Protein AF-A0A6G6K0P8-F1 (afdb_monomer_lite)

Radius of gyration: 18.84 Å; chains: 1; bounding box: 56×40×50 Å

Secondary structure (DSSP, 8-state):
-HHHHHHHHHHHHHHHHHHTSTTHHHHHHHHHHHHH--HHHHHHHHHHHHHHHHHHHHTS---HHHH-PPPPHHHHHHHHHHHHHHHHHHTTT-SS----TTTTSHHHHHHHHHHHHHHHHHHHHHHHHHHTT-TTTTTHHHHHHTHHHHHHHHHHHHHHHHHHT---GGGHHIIIIIHHHHHHHHTHHHHHHHHTT--HHHHHHHHHHHHHHHHHHHHHHHHHHHHHHHHHHHHHHHHHHHS-GGGHHHHHHHHHHHHHHHHHHHHHHHHHHHHHHHHTTS-----

Foldseek 3Di:
DPLVVLVVVLVVLLVCCCPPAPLNVLLVVLVVVCVVPVPLLVQQLVQLLQQLVLCVVVVPPNPPLPDDDDDDCVVCVVVLLLVLLLLLLCLLQPSHQHHQDPQLDLVSLLVRLLVSLLSSLLVLQCLLCVVVVNPPPTRNVLSVVQVVSSNVSSVLSSVLSNLCSDDDPVSCCVNRPVSSVVSNLCSCLSNLCNNVVDHRVVSNVLSVQLCVQQVVVVVSLSVSSSSSSSSLVVSSSCLCVVDPPVPVVVSSSVNSSSSSVSSSSSSSSVSVSSVVSNPPPPDPDDD

Sequence (287 aa):
MDPFLWLGAFALCVVLHLVIHPQARLFRDALTWLGRHPAPFLWLMASLMVHEWWSLRTGASAPLAVAHPLSPWPEVFLDCAVRGWQRFAMLFHQAIHPPPVLAGTIIGSVIMGLFSAASQMWLCCYFVASRESLLPDAGVRAALVRWKTILVLAVIHGAWWWMAERTDSPTRLLREWVMPEFLIFLGPLPLAAAAARVDFLKAGSATVRWWARVWLPMLMLALTAVPLLALLEYSLHLLPAVIPPARVVTQLLAASVLEAALHSWLFVSAALLLLRGGYLDDDPSHV

pLDDT: mean 82.99, std 13.14, range [27.95, 95.12]

Structure (mmCIF, N/CA/C/O backbone):
data_AF-A0A6G6K0P8-F1
#
_entry.id   AF-A0A6G6K0P8-F1
#
loop_
_atom_site.group_PDB
_atom_site.id
_atom_site.type_symbol
_atom_site.label_atom_id
_atom_site.label_alt_id
_atom_site.label_comp_id
_atom_site.label_asym_id
_atom_site.label_entity_id
_atom_site.label_seq_id
_atom_site.pdbx_PDB_ins_code
_atom_site.Cartn_x
_atom_site.Cartn_y
_atom_site.Cartn_z
_atom_site.occupancy
_atom_site.B_iso_or_equiv
_atom_site.auth_seq_id
_atom_site.auth_comp_id
_atom_site.auth_asym_id
_atom_site.auth_atom_id
_atom_site.pdbx_PDB_model_num
ATOM 1 N N . MET A 1 1 ? 8.701 -14.184 -25.985 1.00 52.81 1 MET A N 1
ATOM 2 C CA . MET A 1 1 ? 7.419 -14.761 -25.512 1.00 52.81 1 MET A CA 1
ATOM 3 C C . MET A 1 1 ? 7.286 -14.685 -23.992 1.00 52.81 1 MET A C 1
ATOM 5 O O . MET A 1 1 ? 6.167 -14.687 -23.497 1.00 52.81 1 MET A O 1
ATOM 9 N N . ASP A 1 2 ? 8.389 -14.517 -23.264 1.00 71.00 2 ASP A N 1
ATOM 10 C CA . ASP A 1 2 ? 8.435 -14.559 -21.798 1.00 71.00 2 ASP A CA 1
ATOM 11 C C . ASP A 1 2 ? 7.653 -13.473 -21.029 1.00 71.00 2 ASP A C 1
ATOM 13 O O . ASP A 1 2 ? 7.056 -13.822 -20.012 1.00 71.00 2 ASP A O 1
ATOM 17 N N . PRO A 1 3 ? 7.541 -12.193 -21.457 1.00 72.31 3 PRO A N 1
ATOM 18 C CA . PRO A 1 3 ? 6.899 -11.180 -20.610 1.00 72.31 3 PRO A CA 1
ATOM 19 C C . PRO A 1 3 ? 5.387 -11.393 -20.441 1.00 72.31 3 PRO A C 1
ATOM 21 O O . PRO A 1 3 ? 4.838 -11.141 -19.371 1.00 72.31 3 PRO A O 1
ATOM 24 N N . PHE A 1 4 ? 4.708 -11.918 -21.465 1.00 77.25 4 PHE A N 1
ATOM 25 C CA . PHE A 1 4 ? 3.275 -12.217 -21.389 1.00 77.25 4 PHE A CA 1
ATOM 26 C C . PHE A 1 4 ? 2.971 -13.406 -20.471 1.00 77.25 4 PHE A C 1
ATOM 28 O O . PHE A 1 4 ? 1.923 -13.417 -19.828 1.00 77.25 4 PHE A O 1
ATOM 35 N N . LEU A 1 5 ? 3.884 -14.380 -20.366 1.00 82.50 5 LEU A N 1
ATOM 36 C CA . LEU A 1 5 ? 3.738 -15.516 -19.451 1.00 82.50 5 LEU A CA 1
ATOM 37 C C . LEU A 1 5 ? 3.786 -15.059 -17.991 1.00 82.50 5 LEU A C 1
ATOM 39 O O . LEU A 1 5 ? 2.964 -15.499 -17.193 1.00 82.50 5 LEU A O 1
ATOM 43 N N . TRP A 1 6 ? 4.684 -14.132 -17.651 1.00 82.56 6 TRP A N 1
ATOM 44 C CA . TRP A 1 6 ? 4.790 -13.591 -16.293 1.00 82.56 6 TRP A CA 1
ATOM 45 C C . TRP A 1 6 ? 3.613 -12.691 -15.913 1.00 82.56 6 TRP A C 1
ATOM 47 O O . TRP A 1 6 ? 3.102 -12.802 -14.800 1.00 82.56 6 TRP A O 1
ATOM 57 N N . LEU A 1 7 ? 3.102 -11.888 -16.853 1.00 80.88 7 LEU A N 1
ATOM 58 C CA . LEU A 1 7 ? 1.840 -11.162 -16.664 1.00 80.88 7 LEU A CA 1
ATOM 59 C C . LEU A 1 7 ? 0.656 -12.125 -16.471 1.00 80.88 7 LEU A C 1
ATOM 61 O O . LEU A 1 7 ? -0.204 -11.894 -15.621 1.00 80.88 7 LEU A O 1
ATOM 65 N N . GLY A 1 8 ? 0.635 -13.233 -17.217 1.00 85.00 8 GLY A N 1
ATOM 66 C CA . GLY A 1 8 ? -0.339 -14.310 -17.043 1.00 85.00 8 GLY A CA 1
ATOM 67 C C . GLY A 1 8 ? -0.231 -14.993 -15.677 1.00 85.00 8 GLY A C 1
ATOM 68 O O . GLY A 1 8 ? -1.250 -15.213 -15.026 1.00 85.00 8 GLY A O 1
ATOM 69 N N . ALA A 1 9 ? 0.987 -15.271 -15.206 1.00 86.69 9 ALA A N 1
ATOM 70 C CA . ALA A 1 9 ? 1.240 -15.836 -13.882 1.00 86.69 9 ALA A CA 1
ATOM 71 C C . ALA A 1 9 ? 0.792 -14.883 -12.764 1.00 86.69 9 ALA A C 1
ATOM 73 O O . ALA A 1 9 ? 0.118 -15.312 -11.830 1.00 86.69 9 ALA A O 1
ATOM 74 N N . PHE A 1 10 ? 1.079 -13.584 -12.892 1.00 86.94 10 PHE A N 1
ATOM 75 C CA . PHE A 1 10 ? 0.584 -12.556 -11.976 1.00 86.94 10 PHE A CA 1
ATOM 76 C C . PHE A 1 10 ? -0.951 -12.539 -11.919 1.00 86.94 10 PHE A C 1
ATOM 78 O O . PHE A 1 10 ? -1.533 -12.627 -10.835 1.00 86.94 10 PHE A O 1
ATOM 85 N N . ALA A 1 11 ? -1.618 -12.502 -13.077 1.00 88.12 11 ALA A N 1
ATOM 86 C CA . ALA A 1 11 ? -3.077 -12.533 -13.152 1.00 88.12 11 ALA A CA 1
ATOM 87 C C . ALA A 1 11 ? -3.661 -13.818 -12.541 1.00 88.12 11 ALA A C 1
ATOM 89 O O . ALA A 1 11 ? -4.632 -13.760 -11.784 1.00 88.12 11 ALA A O 1
ATOM 90 N N . LEU A 1 12 ? -3.043 -14.974 -12.805 1.00 90.69 12 LEU A N 1
ATOM 91 C CA . LEU A 1 12 ? -3.428 -16.244 -12.196 1.00 90.69 12 LEU A CA 1
ATOM 92 C C . LEU A 1 12 ? -3.302 -16.184 -10.671 1.00 90.69 12 LEU A C 1
ATOM 94 O O . LEU A 1 12 ? -4.237 -16.574 -9.976 1.00 90.69 12 LEU A O 1
ATOM 98 N N . CYS A 1 13 ? -2.203 -15.651 -10.132 1.00 90.12 13 CYS A N 1
ATOM 99 C CA . CYS A 1 13 ? -2.036 -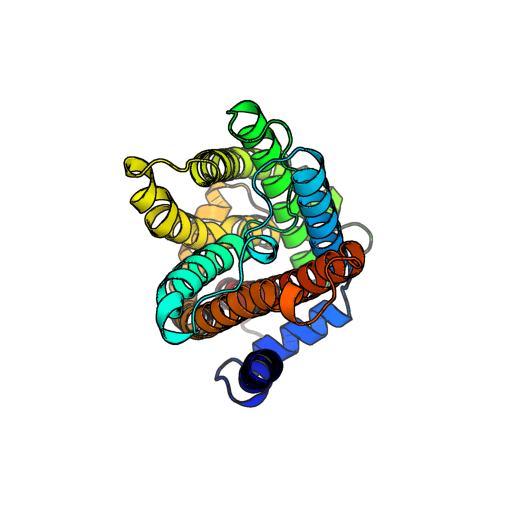15.484 -8.691 1.00 90.12 13 CYS A CA 1
ATOM 100 C C . CYS A 1 13 ? -3.148 -14.618 -8.084 1.00 90.12 13 CYS A C 1
ATOM 102 O O . CYS A 1 13 ? -3.695 -14.997 -7.048 1.00 90.12 13 CYS A O 1
ATOM 104 N N . VAL A 1 14 ? -3.551 -13.520 -8.734 1.00 89.69 14 VAL A N 1
ATOM 105 C CA . VAL A 1 14 ? -4.707 -12.716 -8.294 1.00 89.69 14 VAL A CA 1
ATOM 106 C C . VAL A 1 14 ? -5.987 -13.560 -8.273 1.00 89.69 14 VAL A C 1
ATOM 108 O O . VAL A 1 14 ? -6.705 -13.566 -7.275 1.00 89.69 14 VAL A O 1
ATOM 111 N N . VAL A 1 15 ? -6.261 -14.338 -9.324 1.00 91.75 15 VAL A N 1
ATOM 112 C CA . VAL A 1 15 ? -7.442 -15.221 -9.378 1.00 91.75 15 VAL A CA 1
ATOM 113 C C . VAL A 1 15 ? -7.413 -16.274 -8.264 1.00 91.75 15 VAL A C 1
ATOM 115 O O . VAL A 1 15 ? -8.434 -16.519 -7.622 1.00 91.75 15 VAL A O 1
ATOM 118 N N . LEU A 1 16 ? -6.249 -16.857 -7.969 1.00 91.38 16 LEU A N 1
ATOM 119 C CA . LEU A 1 16 ? -6.092 -17.834 -6.888 1.00 91.38 16 LEU A CA 1
ATOM 120 C C . LEU A 1 16 ? -6.424 -17.231 -5.515 1.00 91.38 16 LEU A C 1
ATOM 122 O O . LEU A 1 16 ? -7.092 -17.884 -4.709 1.00 91.38 16 LEU A O 1
ATOM 126 N N . HIS A 1 17 ? -6.048 -15.973 -5.269 1.00 90.81 17 HIS A N 1
ATOM 127 C CA . HIS A 1 17 ? -6.453 -15.245 -4.062 1.00 90.81 17 HIS A CA 1
ATOM 128 C C . HIS A 1 17 ? -7.976 -15.062 -3.987 1.00 90.81 17 HIS A C 1
ATOM 130 O O . HIS A 1 17 ? -8.560 -15.158 -2.911 1.00 90.81 17 HIS A O 1
ATOM 136 N N . LEU A 1 18 ? -8.640 -14.847 -5.125 1.00 91.94 18 LEU A N 1
ATOM 137 C CA . LEU A 1 18 ? -10.084 -14.615 -5.185 1.00 91.94 18 LEU A CA 1
ATOM 138 C C . LEU A 1 18 ? -10.932 -15.882 -5.104 1.00 91.94 18 LEU A C 1
ATOM 140 O O . LEU A 1 18 ? -12.101 -15.788 -4.723 1.00 91.94 18 LEU A O 1
ATOM 144 N N . VAL A 1 19 ? -10.388 -17.043 -5.469 1.00 92.75 19 VAL A N 1
ATOM 145 C CA . VAL A 1 19 ? -11.162 -18.288 -5.600 1.00 92.75 19 VAL A CA 1
ATOM 146 C C . VAL A 1 19 ? -10.755 -19.338 -4.570 1.00 92.75 19 VAL A C 1
ATOM 148 O O . VAL A 1 19 ? -11.635 -19.941 -3.961 1.00 92.75 19 VAL A O 1
ATOM 151 N N . ILE A 1 20 ? -9.453 -19.546 -4.359 1.00 91.12 20 ILE A N 1
ATOM 152 C CA . ILE A 1 20 ? -8.925 -20.720 -3.641 1.00 91.12 20 ILE A CA 1
ATOM 153 C C . ILE A 1 20 ? -8.399 -20.365 -2.248 1.00 91.12 20 ILE A C 1
ATOM 155 O O . ILE A 1 20 ? -8.484 -21.182 -1.334 1.00 91.12 20 ILE A O 1
ATOM 159 N N . HIS A 1 21 ? -7.856 -19.161 -2.062 1.00 90.88 21 HIS A N 1
ATOM 160 C CA . HIS A 1 21 ? -7.212 -18.787 -0.804 1.00 90.88 21 HIS A CA 1
ATOM 161 C C . HIS A 1 21 ? -8.157 -18.932 0.411 1.00 90.88 21 HIS A C 1
ATOM 163 O O . HIS A 1 21 ? -9.330 -18.560 0.311 1.00 90.88 21 HIS A O 1
ATOM 169 N N . PRO A 1 22 ? -7.675 -19.366 1.596 1.00 88.06 22 PRO A N 1
ATOM 170 C CA . PRO A 1 22 ? -8.513 -19.501 2.798 1.00 88.06 22 PRO A CA 1
ATOM 171 C C . PRO A 1 22 ? -9.263 -18.216 3.193 1.00 88.06 22 PRO A C 1
ATOM 173 O O . PRO A 1 22 ? -10.325 -18.254 3.808 1.00 88.06 22 PRO A O 1
ATOM 176 N N . GLN A 1 23 ? -8.722 -17.059 2.804 1.00 90.12 23 GLN A N 1
ATOM 177 C CA . GLN A 1 23 ? -9.305 -15.729 3.015 1.00 90.12 23 GLN A CA 1
ATOM 178 C C . GLN A 1 23 ? -9.976 -15.142 1.754 1.00 90.12 23 GLN A C 1
ATOM 180 O O . GLN A 1 23 ? -10.218 -13.940 1.694 1.00 90.12 23 GLN A O 1
ATOM 185 N N . ALA A 1 24 ? -10.315 -15.955 0.748 1.00 91.38 24 ALA A N 1
ATOM 186 C CA . ALA A 1 24 ? -10.865 -15.496 -0.534 1.00 91.38 24 ALA A CA 1
ATOM 187 C C . ALA A 1 24 ? -12.106 -14.603 -0.393 1.00 91.38 24 ALA A C 1
ATOM 189 O O . ALA A 1 24 ? -12.264 -13.631 -1.130 1.00 91.38 24 ALA A O 1
ATOM 190 N N . ARG A 1 25 ? -12.975 -14.878 0.592 1.00 92.06 25 ARG A N 1
ATOM 191 C CA . ARG A 1 25 ? -14.126 -14.009 0.886 1.00 92.06 25 ARG A CA 1
ATOM 192 C C . ARG A 1 25 ? -13.687 -12.583 1.222 1.00 92.06 25 ARG A C 1
ATOM 194 O O . ARG A 1 25 ? -14.244 -11.646 0.673 1.00 92.06 25 ARG A O 1
ATOM 201 N N . LEU A 1 26 ? -12.667 -12.431 2.064 1.00 91.75 26 LEU A N 1
ATOM 202 C CA . LEU A 1 26 ? -12.141 -11.128 2.466 1.00 91.75 26 LEU A CA 1
ATOM 203 C C . LEU A 1 26 ? -11.520 -10.379 1.277 1.00 91.75 26 LEU A C 1
ATOM 205 O O . LEU A 1 26 ? -11.759 -9.185 1.122 1.00 91.75 26 LEU A O 1
ATOM 209 N N . PHE A 1 27 ? -10.823 -11.083 0.386 1.00 93.38 27 PHE A N 1
ATOM 210 C CA . PHE A 1 27 ? -10.304 -10.492 -0.848 1.00 93.38 27 PHE A CA 1
ATOM 211 C C . PHE A 1 27 ? -11.407 -10.031 -1.813 1.00 93.38 27 PHE A C 1
ATOM 213 O O . PHE A 1 27 ? -11.288 -8.969 -2.427 1.00 93.38 27 PHE A O 1
ATOM 220 N N . ARG A 1 28 ? -12.500 -10.792 -1.941 1.00 94.56 28 ARG A N 1
ATOM 221 C CA . ARG A 1 28 ? -13.668 -10.395 -2.747 1.00 94.56 28 ARG A CA 1
ATOM 222 C C . ARG A 1 28 ? -14.422 -9.217 -2.129 1.00 94.56 28 ARG A C 1
ATOM 224 O O . ARG A 1 28 ? -14.834 -8.312 -2.855 1.00 94.56 28 ARG A O 1
ATOM 231 N N . ASP A 1 29 ? -14.562 -9.203 -0.804 1.00 93.75 29 ASP A N 1
ATOM 232 C CA . ASP A 1 29 ? -15.153 -8.083 -0.065 1.00 93.75 29 ASP A CA 1
ATOM 233 C C . ASP A 1 29 ? -14.328 -6.803 -0.297 1.00 93.75 29 ASP A C 1
ATOM 235 O O . ASP A 1 29 ? -14.893 -5.742 -0.566 1.00 93.75 29 ASP A O 1
ATOM 239 N N . ALA A 1 30 ? -12.994 -6.913 -0.292 1.00 93.88 30 ALA A N 1
ATOM 240 C CA . ALA A 1 30 ? -12.092 -5.805 -0.586 1.00 93.88 30 ALA A CA 1
ATOM 241 C C . ALA A 1 30 ? -12.247 -5.268 -2.020 1.00 93.88 30 ALA A C 1
ATOM 243 O O . ALA A 1 30 ? -12.353 -4.055 -2.204 1.00 93.88 30 ALA A O 1
ATOM 244 N N . LEU A 1 31 ? -12.328 -6.142 -3.034 1.00 93.44 31 LEU A N 1
ATOM 245 C CA . LEU A 1 31 ? -12.605 -5.713 -4.415 1.00 93.44 31 LEU A CA 1
ATOM 246 C C . LEU A 1 31 ? -13.967 -5.030 -4.546 1.00 93.44 31 LEU A C 1
ATOM 248 O O . LEU A 1 31 ? -14.088 -4.002 -5.209 1.00 93.44 31 LEU A O 1
ATOM 252 N N . THR A 1 32 ? -14.989 -5.583 -3.894 1.00 93.81 32 THR A N 1
ATOM 253 C CA . THR A 1 32 ? -16.340 -5.009 -3.906 1.00 93.81 32 THR A CA 1
ATOM 254 C C . THR A 1 32 ? -16.340 -3.615 -3.287 1.00 93.81 32 THR A C 1
ATOM 256 O O . THR A 1 32 ? -16.978 -2.703 -3.815 1.00 93.81 32 THR A O 1
ATOM 259 N N . TRP A 1 33 ? -15.602 -3.429 -2.189 1.00 93.38 33 TRP A N 1
ATOM 260 C CA . TRP A 1 33 ? -15.439 -2.124 -1.562 1.00 93.38 33 TRP A CA 1
ATOM 261 C C . TRP A 1 33 ? -14.734 -1.133 -2.494 1.00 93.38 33 TRP A C 1
ATOM 263 O O . TRP A 1 33 ? -15.254 -0.041 -2.702 1.00 93.38 33 TRP A O 1
ATOM 273 N N . LEU A 1 34 ? -13.623 -1.520 -3.130 1.00 91.94 34 LEU A N 1
ATOM 274 C CA . LEU A 1 34 ? -12.918 -0.656 -4.088 1.00 91.94 34 LEU A CA 1
ATOM 275 C C . LEU A 1 34 ? -13.799 -0.248 -5.274 1.00 91.94 34 LEU A C 1
ATOM 277 O O . LEU A 1 34 ? -13.769 0.908 -5.686 1.00 91.94 34 LEU A O 1
ATOM 281 N N . GLY A 1 35 ? -14.630 -1.163 -5.782 1.00 91.19 35 GLY A N 1
ATOM 282 C CA . GLY A 1 35 ? -15.583 -0.862 -6.853 1.00 91.19 35 GLY A CA 1
ATOM 283 C C . GLY A 1 35 ? -16.651 0.164 -6.454 1.00 91.19 35 GLY A C 1
ATOM 284 O O . GLY A 1 35 ? -17.116 0.925 -7.298 1.00 91.19 35 GLY A O 1
ATOM 285 N N . ARG A 1 36 ? -17.019 0.223 -5.168 1.00 91.06 36 ARG A N 1
ATOM 286 C CA . ARG A 1 36 ? -17.954 1.224 -4.617 1.00 91.06 36 ARG A CA 1
ATOM 287 C C . ARG A 1 36 ? -17.263 2.526 -4.213 1.00 91.06 36 ARG A C 1
ATOM 289 O O . ARG A 1 36 ? -17.902 3.575 -4.181 1.00 91.06 36 ARG A O 1
ATOM 296 N N . HIS A 1 37 ? -15.970 2.459 -3.915 1.00 90.31 37 HIS A N 1
ATOM 297 C CA . HIS A 1 37 ? -15.170 3.560 -3.395 1.00 90.31 37 HIS A CA 1
ATOM 298 C C . HIS A 1 37 ? -13.887 3.740 -4.219 1.00 90.31 37 HIS A C 1
ATOM 300 O O . HIS A 1 37 ? -12.795 3.442 -3.736 1.00 90.31 37 HIS A O 1
ATOM 306 N N . PRO A 1 38 ? -13.980 4.257 -5.457 1.00 89.88 38 PRO A N 1
ATOM 307 C CA . PRO A 1 38 ? -12.820 4.374 -6.339 1.00 89.88 38 PRO A CA 1
ATOM 308 C C . PRO A 1 38 ? -11.848 5.490 -5.926 1.00 89.88 38 PRO A C 1
ATOM 310 O O . PRO A 1 38 ? -10.705 5.498 -6.374 1.00 89.88 38 PRO A O 1
ATOM 313 N N . ALA A 1 39 ? -12.274 6.441 -5.084 1.00 89.06 39 ALA A N 1
ATOM 314 C CA . ALA A 1 39 ? -11.491 7.637 -4.768 1.00 89.06 39 ALA A CA 1
ATOM 315 C C . ALA A 1 39 ? -10.089 7.334 -4.190 1.00 89.06 39 ALA A C 1
ATOM 317 O O . ALA A 1 39 ? -9.130 7.879 -4.730 1.00 89.06 39 ALA A O 1
ATOM 318 N N . PRO A 1 40 ? -9.910 6.453 -3.183 1.00 89.12 40 PRO A N 1
ATOM 319 C CA . PRO A 1 40 ? -8.584 6.048 -2.708 1.00 89.12 40 PRO A CA 1
ATOM 320 C C . PRO A 1 40 ? -7.663 5.490 -3.791 1.00 89.12 40 PRO A C 1
ATOM 322 O O . PRO A 1 40 ? -6.507 5.895 -3.880 1.00 89.12 40 PRO A O 1
ATOM 325 N N . PHE A 1 41 ? -8.188 4.603 -4.639 1.00 92.00 41 PHE A N 1
ATOM 326 C CA . PHE A 1 41 ? -7.431 4.015 -5.741 1.00 92.00 41 PHE A CA 1
ATOM 327 C C . PHE A 1 41 ? -6.992 5.089 -6.744 1.00 92.00 41 PHE A C 1
ATOM 329 O O . PHE A 1 41 ? -5.814 5.168 -7.087 1.00 92.00 41 PHE A O 1
ATOM 336 N N . LEU A 1 42 ? -7.921 5.949 -7.175 1.00 91.62 42 LEU A N 1
ATOM 337 C CA . LEU A 1 42 ? -7.636 7.027 -8.125 1.00 91.62 42 LEU A CA 1
ATOM 338 C C . LEU A 1 42 ? -6.624 8.026 -7.561 1.00 91.62 42 LEU A C 1
ATOM 340 O O . LEU A 1 42 ? -5.767 8.517 -8.292 1.00 91.62 42 LEU A O 1
ATOM 344 N N . TRP A 1 43 ? -6.712 8.310 -6.264 1.00 90.56 43 TRP A N 1
ATOM 345 C CA . TRP A 1 43 ? -5.816 9.227 -5.575 1.00 90.56 43 TRP A CA 1
ATOM 346 C C . TRP A 1 43 ? -4.395 8.663 -5.469 1.00 90.56 43 TRP A C 1
ATOM 348 O O . TRP A 1 43 ? -3.434 9.358 -5.804 1.00 90.56 43 TRP A O 1
ATOM 358 N N . LEU A 1 44 ? -4.256 7.384 -5.101 1.00 92.25 44 LEU A N 1
ATOM 359 C CA . LEU A 1 44 ? -2.966 6.698 -5.090 1.00 92.25 44 LEU A CA 1
ATOM 360 C C . LEU A 1 44 ? -2.365 6.633 -6.501 1.00 92.25 44 LEU A C 1
ATOM 362 O O . LEU A 1 44 ? -1.226 7.053 -6.689 1.00 92.25 44 LEU A O 1
ATOM 366 N N . MET A 1 45 ? -3.148 6.215 -7.501 1.00 93.88 45 MET A N 1
ATOM 367 C CA . MET A 1 45 ? -2.731 6.167 -8.907 1.00 93.88 45 MET A CA 1
ATOM 368 C C . MET A 1 45 ? -2.238 7.533 -9.402 1.00 93.88 45 MET A C 1
ATOM 370 O O . MET A 1 45 ? -1.156 7.626 -9.977 1.00 93.88 45 MET A O 1
ATOM 374 N N . ALA A 1 46 ? -3.000 8.601 -9.154 1.00 91.12 46 ALA A N 1
ATOM 375 C CA . ALA A 1 46 ? -2.612 9.950 -9.552 1.00 91.12 46 ALA A CA 1
ATOM 376 C C . ALA A 1 46 ? -1.319 10.397 -8.854 1.00 91.12 46 ALA A C 1
ATOM 378 O O . ALA A 1 46 ? -0.442 10.974 -9.494 1.00 91.12 46 ALA A O 1
ATOM 379 N N . SER A 1 47 ? -1.175 10.104 -7.558 1.00 91.31 47 SER A N 1
ATOM 380 C CA . SER A 1 47 ? 0.030 10.458 -6.805 1.00 91.31 47 SER A CA 1
ATOM 381 C C . SER A 1 47 ? 1.279 9.713 -7.288 1.00 91.31 47 SER A C 1
ATOM 383 O O . SER A 1 47 ? 2.327 10.338 -7.420 1.00 91.31 47 SER A O 1
ATOM 385 N N . LEU A 1 48 ? 1.155 8.428 -7.645 1.00 89.56 48 LEU A N 1
ATOM 386 C CA . LEU A 1 48 ? 2.232 7.639 -8.251 1.00 89.56 48 LEU A CA 1
ATOM 387 C C . LEU A 1 48 ? 2.651 8.235 -9.596 1.00 89.56 48 LEU A C 1
ATOM 389 O O . LEU A 1 48 ? 3.829 8.505 -9.802 1.00 89.56 48 LEU A O 1
ATOM 393 N N . MET A 1 49 ? 1.691 8.551 -10.473 1.00 88.62 49 MET A N 1
ATOM 394 C CA . MET A 1 49 ? 1.997 9.188 -11.758 1.00 88.62 49 MET A CA 1
ATOM 395 C C . MET A 1 49 ? 2.727 10.523 -11.587 1.00 88.62 49 MET A C 1
ATOM 397 O O . MET A 1 49 ? 3.680 10.796 -12.314 1.00 88.62 49 MET A O 1
ATOM 401 N N . VAL A 1 50 ? 2.286 11.359 -10.642 1.00 87.81 50 VAL A N 1
ATOM 402 C CA . VAL A 1 50 ? 2.915 12.659 -10.364 1.00 87.81 50 VAL A CA 1
ATOM 403 C C . VAL A 1 50 ? 4.319 12.481 -9.796 1.00 87.81 50 VAL A C 1
ATOM 405 O O . VAL A 1 50 ? 5.230 13.189 -10.225 1.00 87.81 50 VAL A O 1
ATOM 408 N N . HIS A 1 51 ? 4.502 11.553 -8.855 1.00 85.31 51 HIS A N 1
ATOM 409 C CA . HIS A 1 51 ? 5.808 11.250 -8.280 1.00 85.31 51 HIS A CA 1
ATOM 410 C C . HIS A 1 51 ? 6.786 10.785 -9.362 1.00 85.31 51 HIS A C 1
ATOM 412 O O . HIS A 1 51 ? 7.853 11.372 -9.512 1.00 85.31 51 HIS A O 1
ATOM 418 N N . GLU A 1 52 ? 6.397 9.792 -10.158 1.00 80.88 52 GLU A N 1
ATOM 419 C CA . GLU A 1 52 ? 7.246 9.220 -11.203 1.00 80.88 52 GLU A CA 1
ATOM 420 C C . GLU A 1 52 ? 7.577 10.230 -12.302 1.00 80.88 52 GLU A C 1
ATOM 422 O O . GLU A 1 52 ? 8.726 10.374 -12.721 1.00 80.88 52 GLU A O 1
ATOM 427 N N . TRP A 1 53 ? 6.581 11.009 -12.729 1.00 83.12 53 TRP A N 1
ATOM 428 C CA . TRP A 1 53 ? 6.795 12.113 -13.657 1.00 83.12 53 TRP A CA 1
ATOM 429 C C . TRP A 1 53 ? 7.794 13.139 -13.110 1.00 83.12 53 TRP A C 1
ATOM 431 O O . TRP A 1 53 ? 8.654 13.632 -13.844 1.00 83.12 53 TRP A O 1
ATOM 441 N N . TRP A 1 54 ? 7.692 13.469 -11.821 1.00 82.31 54 TRP A N 1
ATOM 442 C CA . TRP A 1 54 ? 8.602 14.406 -11.175 1.00 82.31 54 TRP A CA 1
ATOM 443 C C . TRP A 1 54 ? 10.029 13.861 -11.116 1.00 82.31 54 TRP A C 1
ATOM 445 O O . TRP A 1 54 ? 10.952 14.585 -11.486 1.00 82.31 54 TRP A O 1
ATOM 455 N N . SER A 1 55 ? 10.207 12.598 -10.724 1.00 77.31 55 SER A N 1
ATOM 456 C CA . SER A 1 55 ? 11.511 11.923 -10.685 1.00 77.31 55 SER A CA 1
ATOM 457 C C . SER A 1 55 ? 12.185 11.905 -12.058 1.00 77.31 55 SER A C 1
ATOM 459 O O . SER A 1 55 ? 13.339 12.315 -12.188 1.00 77.31 55 SER A O 1
ATOM 461 N N . LEU A 1 56 ? 11.436 11.556 -13.113 1.00 75.88 56 LEU A N 1
ATOM 462 C CA . LEU A 1 56 ? 11.929 11.611 -14.494 1.00 75.88 56 LEU A CA 1
ATOM 463 C C . LEU A 1 56 ? 12.378 13.021 -14.899 1.00 75.88 56 LEU A C 1
ATOM 465 O O . LEU A 1 56 ? 13.384 13.177 -15.589 1.00 75.88 56 LEU A O 1
ATOM 469 N N . ARG A 1 57 ? 11.646 14.057 -14.474 1.00 79.62 57 ARG A N 1
ATOM 470 C CA . ARG A 1 57 ? 11.962 15.452 -14.809 1.00 79.62 57 ARG A CA 1
ATOM 471 C C . ARG A 1 57 ? 13.213 1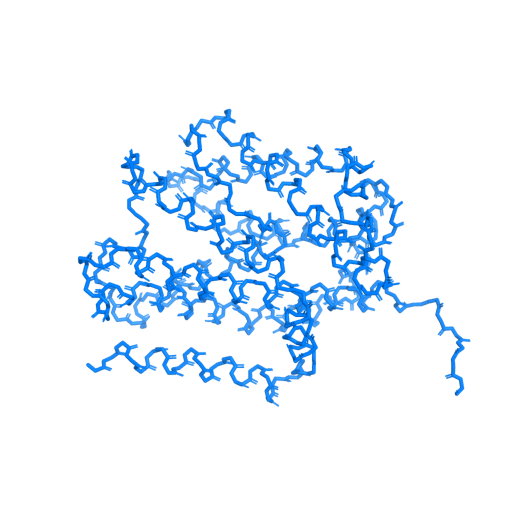5.961 -14.094 1.00 79.62 57 ARG A C 1
ATOM 473 O O . ARG A 1 57 ? 13.952 16.753 -14.673 1.00 79.62 57 ARG A O 1
ATOM 480 N N . THR A 1 58 ? 13.420 15.584 -12.835 1.00 72.25 58 THR A N 1
ATOM 481 C CA . THR A 1 58 ? 14.527 16.099 -12.013 1.00 72.25 58 THR A CA 1
ATOM 482 C C . THR A 1 58 ? 15.819 15.304 -12.168 1.00 72.25 58 THR A C 1
ATOM 484 O O . THR A 1 58 ? 16.838 15.708 -11.613 1.00 72.25 58 THR A O 1
ATOM 487 N N . GLY A 1 59 ? 15.802 14.197 -12.919 1.00 64.31 59 GLY A N 1
ATOM 488 C CA . GLY A 1 59 ? 16.965 13.323 -13.074 1.00 64.31 59 GLY A CA 1
ATOM 489 C C . GLY A 1 59 ? 17.349 12.600 -11.780 1.00 64.31 59 GLY A C 1
ATOM 490 O O . GLY A 1 59 ? 18.427 12.011 -11.713 1.00 64.31 59 GLY A O 1
ATOM 491 N N . ALA A 1 60 ? 16.484 12.637 -10.758 1.00 57.78 60 ALA A N 1
ATOM 492 C CA . ALA A 1 60 ? 16.566 11.708 -9.643 1.00 57.78 60 ALA A CA 1
ATOM 493 C C . ALA A 1 60 ? 16.380 10.302 -10.223 1.00 57.78 60 ALA A C 1
ATOM 495 O O . ALA A 1 60 ? 15.473 10.116 -11.031 1.00 57.78 60 ALA A O 1
ATOM 496 N N . SER A 1 61 ? 17.295 9.385 -9.878 1.00 50.44 61 SER A N 1
ATOM 497 C CA . SER A 1 61 ? 17.425 8.008 -10.378 1.00 50.44 61 SER A CA 1
ATOM 498 C C . SER A 1 61 ? 16.186 7.523 -11.126 1.00 50.44 61 SER A C 1
ATOM 500 O O . SER A 1 61 ? 15.131 7.388 -10.507 1.00 50.44 61 SER A O 1
ATOM 502 N N . ALA A 1 62 ? 16.313 7.286 -12.440 1.00 42.97 62 ALA A N 1
ATOM 503 C CA . ALA A 1 62 ? 15.212 6.758 -13.241 1.00 42.97 62 ALA A CA 1
ATOM 504 C C . ALA A 1 62 ? 14.558 5.596 -12.477 1.00 42.97 62 ALA A C 1
ATOM 506 O O . ALA A 1 62 ? 15.300 4.774 -11.922 1.00 42.97 62 ALA A O 1
ATOM 507 N N . PRO A 1 63 ? 13.216 5.535 -12.395 1.00 48.47 63 PRO A N 1
ATOM 508 C CA . PRO A 1 63 ? 12.553 4.464 -11.670 1.00 48.47 63 PRO A CA 1
ATOM 509 C C . PRO A 1 63 ? 13.135 3.124 -12.103 1.00 48.47 63 PRO A C 1
ATOM 511 O O . PRO A 1 63 ? 13.360 2.899 -13.294 1.00 48.47 63 PRO A O 1
ATOM 514 N N . LEU A 1 64 ? 13.401 2.246 -11.131 1.00 48.59 64 LEU A N 1
ATOM 515 C CA . LEU A 1 64 ? 13.972 0.908 -11.339 1.00 48.59 64 LEU A CA 1
ATOM 516 C C . LEU A 1 64 ? 13.290 0.167 -12.506 1.00 48.59 64 LEU A C 1
ATOM 518 O O . LEU A 1 64 ? 13.962 -0.477 -13.310 1.00 48.59 64 LEU A O 1
ATOM 522 N N . ALA A 1 65 ? 11.979 0.381 -12.672 1.00 48.66 65 ALA A N 1
ATOM 523 C CA . ALA A 1 65 ? 11.157 -0.166 -13.747 1.00 48.66 65 ALA A CA 1
ATOM 524 C C . ALA A 1 65 ? 11.550 0.264 -15.176 1.00 48.66 65 ALA A C 1
ATOM 526 O O . ALA A 1 65 ? 11.127 -0.389 -16.120 1.00 48.66 65 ALA A O 1
ATOM 527 N N . VAL A 1 66 ? 12.325 1.337 -15.365 1.00 46.19 66 VAL A N 1
ATOM 528 C CA . VAL A 1 66 ? 12.694 1.900 -16.682 1.00 46.19 66 VAL A CA 1
ATOM 529 C C . VAL A 1 66 ? 14.170 1.657 -17.022 1.00 46.19 66 VAL A C 1
ATOM 531 O O . VAL A 1 66 ? 14.569 1.800 -18.176 1.00 46.19 66 VAL A O 1
ATOM 534 N N . ALA A 1 67 ? 14.993 1.277 -16.041 1.00 48.41 67 ALA A N 1
ATOM 535 C CA . ALA A 1 67 ? 16.440 1.385 -16.176 1.00 48.41 67 ALA A CA 1
ATOM 536 C C . ALA A 1 67 ? 17.086 0.262 -17.009 1.00 48.41 67 ALA A C 1
ATOM 538 O O . ALA A 1 67 ? 17.939 0.571 -17.838 1.00 48.41 67 ALA A O 1
ATOM 539 N N . HIS A 1 68 ? 16.701 -1.015 -16.850 1.00 50.78 68 HIS A N 1
ATOM 540 C CA . HIS A 1 68 ? 17.412 -2.129 -17.503 1.00 50.78 68 HIS A CA 1
ATOM 541 C C . HIS A 1 68 ? 16.540 -3.370 -17.776 1.00 50.78 68 HIS A C 1
ATOM 543 O O . HIS A 1 68 ? 15.623 -3.650 -17.002 1.00 50.78 68 HIS A O 1
ATOM 549 N N . PRO A 1 69 ? 16.836 -4.156 -18.837 1.00 55.75 69 PRO A N 1
ATOM 550 C CA . PRO A 1 69 ? 16.256 -5.486 -19.004 1.00 55.75 69 PRO A CA 1
ATOM 551 C C . PRO A 1 69 ? 16.650 -6.360 -17.808 1.00 55.75 69 PRO A C 1
ATOM 553 O O . PRO A 1 69 ? 17.836 -6.532 -17.526 1.00 55.75 69 PRO A O 1
ATOM 556 N N . LEU A 1 70 ? 15.654 -6.876 -17.085 1.00 64.81 70 LEU A N 1
ATOM 557 C CA . LEU A 1 70 ? 15.891 -7.734 -15.927 1.00 64.81 70 LEU A CA 1
ATOM 558 C C . LEU A 1 70 ? 16.510 -9.072 -16.335 1.00 64.81 70 LEU A C 1
ATOM 560 O O . LEU A 1 70 ? 16.124 -9.673 -17.341 1.00 64.81 70 LEU A O 1
ATOM 564 N N . SER A 1 71 ? 17.398 -9.571 -15.476 1.00 71.00 71 SER A N 1
ATOM 565 C CA . SER A 1 71 ? 17.825 -10.968 -15.474 1.00 71.00 71 SER A CA 1
ATOM 566 C C . SER A 1 71 ? 16.622 -11.925 -15.310 1.00 71.00 71 SER A C 1
ATOM 568 O O . SER A 1 71 ? 15.544 -11.510 -14.857 1.00 71.00 71 SER A O 1
ATOM 570 N N . PRO A 1 72 ? 16.765 -13.214 -15.672 1.00 78.25 72 PRO A N 1
ATOM 571 C CA . PRO A 1 72 ? 15.714 -14.217 -15.504 1.00 78.25 72 PRO A CA 1
ATOM 572 C C . PRO A 1 72 ? 15.136 -14.247 -14.081 1.00 78.25 72 PRO A C 1
ATOM 574 O O . PRO A 1 72 ? 15.870 -14.121 -13.104 1.00 78.25 72 PRO A O 1
ATOM 577 N N . TRP A 1 73 ? 13.820 -14.472 -13.956 1.00 78.50 73 TRP A N 1
ATOM 578 C CA . TRP A 1 73 ? 13.100 -14.450 -12.671 1.00 78.50 73 TRP A CA 1
ATOM 579 C C . TRP A 1 73 ? 13.785 -15.207 -11.518 1.00 78.50 73 TRP A C 1
ATOM 581 O O . TRP A 1 73 ? 13.886 -14.624 -10.438 1.00 78.50 73 TRP A O 1
ATOM 591 N N . PRO A 1 74 ? 14.293 -16.447 -11.694 1.00 81.69 74 PRO A N 1
ATOM 592 C CA . PRO A 1 74 ? 14.925 -17.178 -10.594 1.00 81.69 74 PRO A CA 1
ATOM 593 C C . PRO A 1 74 ? 16.123 -16.446 -9.977 1.00 81.69 74 PRO A C 1
ATOM 595 O O . PRO A 1 74 ? 16.347 -16.552 -8.776 1.00 81.69 74 PRO A O 1
ATOM 598 N N . GLU A 1 75 ? 16.866 -15.682 -10.779 1.00 83.12 75 GLU A N 1
ATOM 599 C CA . GLU A 1 75 ? 18.069 -14.965 -10.342 1.00 83.12 75 GLU A CA 1
ATOM 600 C C . GLU A 1 75 ? 17.734 -13.687 -9.566 1.00 83.12 75 GLU A C 1
ATOM 602 O O . GLU A 1 75 ? 18.511 -13.259 -8.719 1.00 83.12 75 GLU A O 1
ATOM 607 N N . VAL A 1 76 ? 16.561 -13.097 -9.818 1.00 83.50 76 VAL A N 1
ATOM 608 C CA . VAL A 1 76 ? 16.115 -11.833 -9.201 1.00 83.50 76 VAL A CA 1
ATOM 609 C C . VAL A 1 76 ? 14.983 -12.023 -8.193 1.00 83.50 76 VAL A C 1
ATOM 611 O O . VAL A 1 76 ? 14.486 -11.044 -7.635 1.00 83.50 76 VAL A O 1
ATOM 614 N N . PHE A 1 77 ? 14.557 -13.268 -7.950 1.00 84.75 77 PHE A N 1
ATOM 615 C CA . PHE A 1 77 ? 13.421 -13.579 -7.083 1.00 84.75 77 PHE A CA 1
ATOM 616 C C . PHE A 1 77 ? 13.606 -13.018 -5.675 1.00 84.75 77 PHE A C 1
ATOM 618 O O . PHE A 1 77 ? 12.697 -12.378 -5.158 1.00 84.75 77 PHE A O 1
ATOM 625 N N . LEU A 1 78 ? 14.776 -13.224 -5.064 1.00 85.81 78 LEU A N 1
ATOM 626 C CA . LEU A 1 78 ? 15.039 -12.767 -3.697 1.00 85.81 78 LEU A CA 1
ATOM 627 C C . LEU A 1 78 ? 15.018 -11.240 -3.597 1.00 85.81 78 LEU A C 1
ATOM 629 O O . LEU A 1 78 ? 14.394 -10.706 -2.686 1.00 85.81 78 LEU A O 1
ATOM 633 N N . ASP A 1 79 ? 15.605 -10.538 -4.566 1.00 85.25 79 ASP A N 1
ATOM 634 C CA . ASP A 1 79 ? 15.566 -9.073 -4.609 1.00 85.25 79 ASP A CA 1
ATOM 635 C C . ASP A 1 79 ? 14.131 -8.560 -4.783 1.00 85.25 79 ASP A C 1
ATOM 637 O O . ASP A 1 79 ? 13.704 -7.620 -4.109 1.00 85.25 79 ASP A O 1
ATOM 641 N N . CYS A 1 80 ? 13.346 -9.209 -5.648 1.00 87.25 80 CYS A N 1
ATOM 642 C CA . CYS A 1 80 ? 11.932 -8.888 -5.819 1.00 87.25 80 CYS A CA 1
ATOM 643 C C . CYS A 1 80 ? 11.110 -9.233 -4.571 1.00 87.25 80 CYS A C 1
ATOM 645 O O . CYS A 1 80 ? 10.178 -8.504 -4.252 1.00 87.25 80 CYS A O 1
ATOM 647 N N . ALA A 1 81 ? 11.456 -10.292 -3.837 1.00 88.00 81 ALA A N 1
ATOM 648 C CA . ALA A 1 81 ? 10.809 -10.666 -2.583 1.00 88.00 81 ALA A CA 1
ATOM 649 C C . ALA A 1 81 ? 11.116 -9.662 -1.464 1.00 88.00 81 ALA A C 1
ATOM 651 O O . ALA A 1 81 ? 10.200 -9.275 -0.744 1.00 88.00 81 ALA A O 1
ATOM 652 N N . VAL A 1 82 ? 12.357 -9.173 -1.361 1.00 87.44 82 VAL A N 1
ATOM 653 C CA . VAL A 1 82 ? 12.731 -8.091 -0.432 1.00 87.44 82 VAL A CA 1
ATOM 654 C C . VAL A 1 82 ? 11.960 -6.814 -0.766 1.00 87.44 82 VAL A C 1
ATOM 656 O O . VAL A 1 82 ? 11.357 -6.208 0.119 1.00 87.44 82 VAL A O 1
ATOM 659 N N . ARG A 1 83 ? 11.882 -6.435 -2.048 1.00 87.62 83 ARG A N 1
ATOM 660 C CA . ARG A 1 83 ? 11.058 -5.292 -2.478 1.00 87.62 83 ARG A CA 1
ATOM 661 C C . ARG A 1 83 ? 9.570 -5.519 -2.215 1.00 87.62 83 ARG A C 1
ATOM 663 O O . ARG A 1 83 ? 8.879 -4.609 -1.765 1.00 87.62 83 ARG A O 1
ATOM 670 N N . GLY A 1 84 ? 9.079 -6.735 -2.432 1.00 90.19 84 GLY A N 1
ATOM 671 C CA . GLY A 1 84 ? 7.710 -7.135 -2.117 1.00 90.19 84 GLY A CA 1
ATOM 672 C C . GLY A 1 84 ? 7.403 -7.022 -0.623 1.00 90.19 84 GLY A C 1
ATOM 673 O O . GLY A 1 84 ? 6.341 -6.528 -0.256 1.00 90.19 84 GLY A O 1
ATOM 674 N N . TRP A 1 85 ? 8.349 -7.398 0.239 1.00 91.06 85 TRP A N 1
ATOM 675 C CA . TRP A 1 85 ? 8.256 -7.237 1.689 1.00 91.06 85 TRP A CA 1
ATOM 676 C C . TRP A 1 85 ? 8.195 -5.767 2.109 1.00 91.06 85 TRP A C 1
ATOM 678 O O . TRP A 1 85 ? 7.323 -5.374 2.882 1.00 91.06 85 TRP A O 1
ATOM 688 N N . GLN A 1 86 ? 9.061 -4.928 1.541 1.00 89.31 86 GLN A N 1
ATOM 689 C CA . GLN A 1 86 ? 9.035 -3.486 1.780 1.00 89.31 86 GLN A CA 1
ATOM 690 C C . GLN A 1 86 ? 7.706 -2.866 1.326 1.00 89.31 86 GLN A C 1
ATOM 692 O O . GLN A 1 86 ? 7.081 -2.133 2.088 1.00 89.31 86 GLN A O 1
ATOM 697 N N . ARG A 1 87 ? 7.221 -3.205 0.124 1.00 90.31 87 ARG A N 1
ATOM 698 C CA . ARG A 1 87 ? 5.906 -2.759 -0.371 1.00 90.31 87 ARG A CA 1
ATOM 699 C C . ARG A 1 87 ? 4.770 -3.232 0.537 1.00 90.31 87 ARG A C 1
ATOM 701 O O . ARG A 1 87 ? 3.853 -2.462 0.810 1.00 90.31 87 ARG A O 1
ATOM 708 N N . PHE A 1 88 ? 4.844 -4.464 1.043 1.00 92.19 88 PHE A N 1
ATOM 709 C CA . PHE A 1 88 ? 3.866 -4.997 1.989 1.00 92.19 88 PHE A CA 1
ATOM 710 C C . PHE A 1 88 ? 3.827 -4.168 3.276 1.00 92.19 88 PHE A C 1
ATOM 712 O O . PHE A 1 88 ? 2.751 -3.768 3.721 1.00 92.19 88 PHE A O 1
ATOM 719 N N . ALA A 1 89 ? 4.995 -3.837 3.830 1.00 90.38 89 ALA A N 1
ATOM 720 C CA . ALA A 1 89 ? 5.092 -2.949 4.981 1.00 90.38 89 ALA A CA 1
ATOM 721 C C . ALA A 1 89 ? 4.469 -1.577 4.704 1.00 90.38 89 ALA A C 1
ATOM 723 O O . ALA A 1 89 ? 3.781 -1.032 5.561 1.00 90.38 89 ALA A O 1
ATOM 724 N N . MET A 1 90 ? 4.625 -1.049 3.489 1.00 88.06 90 MET A N 1
ATOM 725 C CA . MET A 1 90 ? 4.078 0.252 3.106 1.00 88.06 90 MET A CA 1
ATOM 726 C C . MET A 1 90 ? 2.566 0.277 2.854 1.00 88.06 90 MET A C 1
ATOM 728 O O . MET A 1 90 ? 2.013 1.378 2.777 1.00 88.06 90 MET A O 1
ATOM 732 N N . LEU A 1 91 ? 1.873 -0.871 2.791 1.00 89.50 91 LEU A N 1
ATOM 733 C CA . LEU A 1 91 ? 0.425 -0.935 2.520 1.00 89.50 91 LEU A CA 1
ATOM 734 C C . LEU A 1 91 ? -0.377 0.014 3.408 1.00 89.50 91 LEU A C 1
ATOM 736 O O . LEU A 1 91 ? -1.253 0.735 2.935 1.00 89.50 91 LEU A O 1
ATOM 740 N N . PHE A 1 92 ? -0.047 0.041 4.698 1.00 83.00 92 PHE A N 1
ATOM 741 C CA . PHE A 1 92 ? -0.733 0.899 5.651 1.00 83.00 92 PHE A CA 1
ATOM 742 C C . PHE A 1 92 ? -0.230 2.332 5.650 1.00 83.00 92 PHE A C 1
ATOM 744 O O . PHE A 1 92 ? -0.976 3.193 6.090 1.00 83.00 92 PHE A O 1
ATOM 751 N N . HIS A 1 93 ? 0.983 2.611 5.179 1.00 85.50 93 HIS A N 1
ATOM 752 C CA . HIS A 1 93 ? 1.666 3.899 5.355 1.00 85.50 93 HIS A CA 1
ATOM 753 C C . HIS A 1 93 ? 1.629 4.804 4.122 1.00 85.50 93 HIS A C 1
ATOM 755 O O . HIS A 1 93 ? 1.872 6.005 4.234 1.00 85.50 93 HIS A O 1
ATOM 761 N N . GLN A 1 94 ? 1.285 4.254 2.958 1.00 82.31 94 GLN A N 1
ATOM 762 C CA . GLN A 1 94 ? 1.189 4.986 1.698 1.00 82.31 94 GLN A CA 1
ATOM 763 C C . GLN A 1 94 ? -0.249 4.989 1.179 1.00 82.31 94 GLN A C 1
ATOM 765 O O . GLN A 1 94 ? -0.663 4.120 0.422 1.00 82.31 94 GLN A O 1
ATOM 770 N N . ALA A 1 95 ? -1.019 6.002 1.577 1.00 83.12 95 ALA A N 1
ATOM 771 C CA . ALA A 1 95 ? -2.280 6.337 0.910 1.00 83.12 95 ALA A CA 1
ATOM 772 C C . ALA A 1 95 ? -2.063 7.245 -0.314 1.00 83.12 95 ALA A C 1
ATOM 774 O O . ALA A 1 95 ? -2.889 7.278 -1.224 1.00 83.12 95 ALA A O 1
ATOM 775 N N . ILE A 1 96 ? -0.946 7.978 -0.322 1.00 84.12 96 ILE A N 1
ATOM 776 C CA . ILE A 1 96 ? -0.394 8.666 -1.489 1.00 84.12 96 ILE A CA 1
ATOM 777 C C . ILE A 1 96 ? 1.096 8.403 -1.576 1.00 84.12 96 ILE A C 1
ATOM 779 O O . ILE A 1 96 ? 1.753 8.168 -0.558 1.00 84.12 96 ILE A O 1
ATOM 783 N N . HIS A 1 97 ? 1.629 8.567 -2.778 1.00 83.31 97 HIS A N 1
ATOM 784 C CA . HIS A 1 97 ? 3.052 8.717 -2.994 1.00 83.31 97 HIS A CA 1
ATOM 785 C C . HIS A 1 97 ? 3.407 10.216 -3.029 1.00 83.31 97 HIS A C 1
ATOM 787 O O . HIS A 1 97 ? 3.013 10.915 -3.966 1.00 83.31 97 HIS A O 1
ATOM 793 N N . PRO A 1 98 ? 4.060 10.767 -1.986 1.00 82.44 98 PRO A N 1
ATOM 794 C CA . PRO A 1 98 ? 4.395 12.186 -1.956 1.00 82.44 98 PRO A CA 1
ATOM 795 C C . PRO A 1 98 ? 5.436 12.498 -3.039 1.00 82.44 98 PRO A C 1
ATOM 797 O O . PRO A 1 98 ? 6.353 11.700 -3.227 1.00 82.44 98 PRO A O 1
ATOM 800 N N . PRO A 1 99 ? 5.347 13.640 -3.743 1.00 77.12 99 PRO A N 1
ATOM 801 C CA . PRO A 1 99 ? 6.369 14.020 -4.712 1.00 77.12 99 PRO A CA 1
ATOM 802 C C . PRO A 1 99 ? 7.735 14.161 -4.011 1.00 77.12 99 PRO A C 1
ATOM 804 O O . PRO A 1 99 ? 7.777 14.674 -2.887 1.00 77.12 99 PRO A O 1
ATOM 807 N N . PRO A 1 100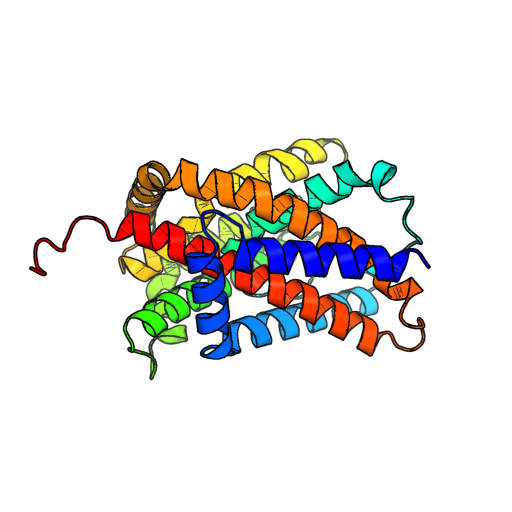 ? 8.852 13.754 -4.645 1.00 75.94 100 PRO A N 1
ATOM 808 C CA . PRO A 1 100 ? 10.172 13.765 -4.020 1.00 75.94 100 PRO A CA 1
ATOM 809 C C . PRO A 1 100 ? 10.777 15.177 -4.084 1.00 75.94 100 PRO A C 1
ATOM 811 O O . PRO A 1 100 ? 11.704 15.480 -4.840 1.00 75.94 100 PRO A O 1
ATOM 814 N N . VAL A 1 101 ? 10.190 16.092 -3.313 1.00 77.06 101 VAL A N 1
ATOM 815 C CA . VAL A 1 101 ? 10.642 17.480 -3.179 1.00 77.06 101 VAL A CA 1
ATOM 816 C C . VAL A 1 101 ? 11.838 17.514 -2.228 1.00 77.06 101 VAL A C 1
ATOM 818 O O . VAL A 1 101 ? 11.713 17.107 -1.078 1.00 77.06 101 VAL A O 1
ATOM 821 N N . LEU A 1 102 ? 12.984 18.034 -2.689 1.00 79.75 102 LEU A N 1
ATOM 822 C CA . LEU A 1 102 ? 14.238 18.089 -1.913 1.00 79.75 102 LEU A CA 1
ATOM 823 C C . LEU A 1 102 ? 14.715 16.702 -1.430 1.00 79.75 102 LEU A C 1
ATOM 825 O O . LEU A 1 102 ? 15.161 16.562 -0.287 1.00 79.75 102 LEU A O 1
ATOM 829 N N . ALA A 1 103 ? 14.607 15.692 -2.299 1.00 74.44 103 ALA A N 1
ATOM 830 C CA . ALA A 1 103 ? 15.003 14.315 -2.007 1.00 74.44 103 ALA A CA 1
ATOM 831 C C . ALA A 1 103 ? 16.432 14.219 -1.443 1.00 74.44 103 ALA A C 1
ATOM 833 O O . ALA A 1 103 ? 17.344 14.921 -1.890 1.00 74.44 103 ALA A O 1
ATOM 834 N N . GLY A 1 104 ? 16.622 13.359 -0.445 1.00 74.38 104 GLY A N 1
ATOM 835 C CA . GLY A 1 104 ? 17.899 13.133 0.236 1.00 74.38 104 GLY A CA 1
ATOM 836 C C . GLY A 1 104 ? 18.226 14.159 1.326 1.00 74.38 104 GLY A C 1
ATOM 837 O O . GLY A 1 104 ? 19.263 14.052 1.986 1.00 74.38 104 GLY A O 1
ATOM 838 N N . THR A 1 105 ? 17.360 15.153 1.549 1.00 86.31 105 THR A N 1
ATOM 839 C CA . THR A 1 105 ? 17.504 16.133 2.634 1.00 86.31 105 THR A CA 1
ATOM 840 C C . THR A 1 105 ? 16.553 15.824 3.783 1.00 86.31 105 THR A C 1
ATOM 842 O O . THR A 1 105 ? 15.438 15.357 3.574 1.00 86.31 105 THR A O 1
ATOM 845 N N . ILE A 1 106 ? 16.945 16.181 5.011 1.00 87.94 106 ILE A N 1
ATOM 846 C CA . ILE A 1 106 ? 16.077 16.041 6.195 1.00 87.94 106 ILE A CA 1
ATOM 847 C C . ILE A 1 106 ? 14.751 16.794 5.996 1.00 87.94 106 ILE A C 1
ATOM 849 O O . ILE A 1 106 ? 13.691 16.294 6.363 1.00 87.94 106 ILE A O 1
ATOM 853 N N . ILE A 1 107 ? 14.800 17.987 5.390 1.00 90.06 107 ILE A N 1
ATOM 854 C CA . ILE A 1 107 ? 13.610 18.804 5.114 1.00 90.06 107 ILE A CA 1
ATOM 855 C C . ILE A 1 107 ? 12.672 18.074 4.144 1.00 90.06 107 ILE A C 1
ATOM 857 O O . ILE A 1 107 ? 11.471 18.004 4.406 1.00 90.06 107 ILE A O 1
ATOM 861 N N . GLY A 1 108 ? 13.215 17.498 3.066 1.00 88.00 108 GLY A N 1
ATOM 862 C CA . GLY A 1 108 ? 12.456 16.681 2.118 1.00 88.00 108 GLY A CA 1
ATOM 863 C C . GLY A 1 108 ? 11.760 15.514 2.813 1.00 88.00 108 GLY A C 1
ATOM 864 O O . GLY A 1 108 ? 10.540 15.377 2.716 1.00 88.00 108 GLY A O 1
ATOM 865 N N . SER A 1 109 ? 12.492 14.754 3.632 1.00 89.56 109 SER A N 1
ATOM 866 C CA . SER A 1 109 ? 11.927 13.619 4.368 1.00 89.56 109 SER A CA 1
ATOM 867 C C . SER A 1 109 ? 10.819 14.037 5.348 1.00 89.56 109 SER A C 1
ATOM 869 O O . SER A 1 109 ? 9.807 13.347 5.462 1.00 89.56 109 SER A O 1
ATOM 871 N N . VAL A 1 110 ? 10.945 15.189 6.022 1.00 91.19 110 VAL A N 1
ATOM 872 C CA . VAL A 1 110 ? 9.892 15.736 6.904 1.00 91.19 110 VAL A CA 1
ATOM 873 C C . VAL A 1 110 ? 8.625 16.080 6.118 1.00 91.19 110 VAL A C 1
ATOM 875 O O . VAL A 1 110 ? 7.522 15.727 6.545 1.00 91.19 110 VAL A O 1
ATOM 878 N N . ILE A 1 111 ? 8.761 16.730 4.958 1.00 90.62 111 ILE A N 1
ATOM 879 C CA . ILE A 1 111 ? 7.625 17.061 4.085 1.00 90.62 111 ILE A CA 1
ATOM 880 C C . ILE A 1 111 ? 6.932 15.774 3.622 1.00 90.62 111 ILE A C 1
ATOM 882 O O . ILE A 1 111 ? 5.714 15.640 3.766 1.00 90.62 111 ILE A O 1
ATOM 886 N N . MET A 1 112 ? 7.697 14.794 3.135 1.00 89.25 112 MET A N 1
ATOM 887 C CA . MET A 1 112 ? 7.162 13.499 2.703 1.00 89.25 112 MET A CA 1
ATOM 888 C C . MET A 1 112 ? 6.473 12.755 3.853 1.00 89.25 112 MET A C 1
ATOM 890 O O . MET A 1 112 ? 5.401 12.170 3.662 1.00 89.25 112 MET A O 1
ATOM 894 N N . GLY A 1 113 ? 7.034 12.833 5.063 1.00 91.75 113 GLY A N 1
ATOM 895 C CA . GLY A 1 113 ? 6.452 12.271 6.278 1.00 91.75 113 GLY A CA 1
ATOM 896 C C . GLY A 1 113 ? 5.080 12.858 6.611 1.00 91.75 113 GLY A C 1
ATOM 897 O O . GLY A 1 113 ? 4.133 12.106 6.853 1.00 91.75 113 GLY A O 1
ATOM 898 N N . LEU A 1 114 ? 4.940 14.187 6.546 1.00 91.94 114 LEU A N 1
ATOM 899 C CA . LEU A 1 114 ? 3.671 14.890 6.773 1.00 91.94 114 LEU A CA 1
ATOM 900 C C . LEU A 1 114 ? 2.599 14.491 5.755 1.00 91.94 114 LEU A C 1
ATOM 902 O O . LEU A 1 114 ? 1.479 14.149 6.141 1.00 91.94 114 LEU A O 1
ATOM 906 N N . PHE A 1 115 ? 2.943 14.484 4.466 1.00 90.19 115 PHE A N 1
ATOM 907 C CA . PHE A 1 115 ? 2.030 14.075 3.396 1.00 90.19 115 PHE A CA 1
ATOM 908 C C . PHE A 1 115 ? 1.577 12.617 3.550 1.00 90.19 115 PHE A C 1
ATOM 910 O O . PHE A 1 115 ? 0.385 12.316 3.426 1.00 90.19 115 PHE A O 1
ATOM 917 N N . SER A 1 116 ? 2.507 11.721 3.887 1.00 91.00 116 SER A N 1
ATOM 918 C CA . SER A 1 116 ? 2.210 10.303 4.121 1.00 91.00 116 SER A CA 1
ATOM 919 C C . SER A 1 116 ? 1.286 10.126 5.329 1.00 91.00 116 SER A C 1
ATOM 921 O O . SER A 1 116 ? 0.285 9.426 5.249 1.00 91.00 116 SER A O 1
ATOM 923 N N . ALA A 1 117 ? 1.553 10.820 6.440 1.00 92.31 117 ALA A N 1
ATOM 924 C CA . ALA A 1 117 ? 0.743 10.714 7.654 1.00 92.31 117 ALA A CA 1
ATOM 925 C C . ALA A 1 117 ? -0.674 11.286 7.482 1.00 92.31 117 ALA A C 1
ATOM 927 O O . ALA A 1 117 ? -1.655 10.671 7.906 1.00 92.31 117 ALA A O 1
ATOM 928 N N . ALA A 1 118 ? -0.798 12.454 6.847 1.00 91.31 118 ALA A N 1
ATOM 929 C CA . ALA A 1 118 ? -2.090 13.097 6.627 1.00 91.31 118 ALA A CA 1
ATOM 930 C C . ALA A 1 118 ? -2.976 12.275 5.680 1.00 91.31 118 ALA A C 1
ATOM 932 O O . ALA A 1 118 ? -4.149 12.039 5.975 1.00 91.31 118 ALA A O 1
ATOM 933 N N . SER A 1 119 ? -2.407 11.793 4.572 1.00 90.38 119 SER A N 1
ATOM 934 C CA . SER A 1 119 ? -3.126 10.948 3.615 1.00 90.38 119 SER A CA 1
ATOM 935 C C . SER A 1 119 ? -3.508 9.594 4.207 1.00 90.38 119 SER A C 1
ATOM 937 O O . SER A 1 119 ? -4.634 9.143 4.010 1.00 90.38 119 SER A O 1
ATOM 939 N N . GLN A 1 120 ? -2.619 8.969 4.980 1.00 91.56 120 GLN A N 1
ATOM 940 C CA . GLN A 1 120 ? -2.900 7.721 5.683 1.00 91.56 120 GLN A CA 1
ATOM 941 C C . GLN A 1 120 ? -4.073 7.882 6.655 1.00 91.56 120 GLN A C 1
ATOM 943 O O . GLN A 1 120 ? -4.997 7.066 6.654 1.00 91.56 120 GLN A O 1
ATOM 948 N N . MET A 1 121 ? -4.067 8.945 7.466 1.00 91.94 121 MET A N 1
ATOM 949 C CA . MET A 1 121 ? -5.157 9.220 8.401 1.00 91.94 121 MET A CA 1
ATOM 950 C C . MET A 1 121 ? -6.474 9.487 7.666 1.00 91.94 121 MET A C 1
ATOM 952 O O . MET A 1 121 ? -7.518 8.980 8.080 1.00 91.94 121 MET A O 1
ATOM 956 N N . TRP A 1 122 ? -6.430 10.236 6.558 1.00 91.38 122 TRP A N 1
ATOM 957 C CA . TRP A 1 122 ? -7.586 10.442 5.684 1.00 91.38 122 TRP A CA 1
ATOM 958 C C . TRP A 1 122 ? -8.135 9.122 5.142 1.00 91.38 122 TRP A C 1
ATOM 960 O O . TRP A 1 122 ? -9.332 8.878 5.281 1.00 91.38 122 TRP A O 1
ATOM 970 N N . LEU A 1 123 ? -7.283 8.250 4.596 1.00 91.19 123 LEU A N 1
ATOM 971 C CA . LEU A 1 123 ? -7.695 6.960 4.043 1.00 91.19 123 LEU A CA 1
ATOM 972 C C . LEU A 1 123 ? -8.329 6.069 5.115 1.00 91.19 123 LEU A C 1
ATOM 974 O O . LEU A 1 123 ? -9.385 5.485 4.884 1.00 91.19 123 LEU A O 1
ATOM 978 N N . CYS A 1 124 ? -7.731 6.009 6.306 1.00 90.88 124 CYS A N 1
ATOM 979 C CA . CYS A 1 124 ? -8.275 5.241 7.425 1.00 90.88 124 CYS A CA 1
ATOM 980 C C . CYS A 1 124 ? -9.636 5.786 7.882 1.00 90.88 124 CYS A C 1
ATOM 982 O O . CYS A 1 124 ? -10.572 5.011 8.077 1.00 90.88 124 CYS A O 1
ATOM 984 N N . CYS A 1 125 ? -9.780 7.111 8.010 1.00 89.25 125 CYS A N 1
ATOM 985 C CA . CYS A 1 125 ? -11.056 7.740 8.363 1.00 89.25 125 CYS A CA 1
ATOM 986 C C . CYS A 1 125 ? -12.119 7.512 7.281 1.00 89.25 125 CYS A C 1
ATOM 988 O O . CYS A 1 125 ? -13.250 7.157 7.605 1.00 89.25 125 CYS A O 1
ATOM 990 N N . TYR A 1 126 ? -11.752 7.661 6.006 1.00 89.12 126 TYR A N 1
ATOM 991 C CA . TYR A 1 126 ? -12.629 7.395 4.868 1.00 89.12 126 TYR A CA 1
ATOM 992 C C . TYR A 1 126 ? -13.102 5.937 4.865 1.00 89.12 126 TYR A C 1
ATOM 994 O O . TYR A 1 126 ? -14.297 5.674 4.741 1.00 89.12 126 TYR A O 1
ATOM 1002 N N . PHE A 1 127 ? -12.183 4.989 5.063 1.00 89.81 127 PHE A N 1
ATOM 1003 C CA . PHE A 1 127 ? -12.497 3.567 5.120 1.00 89.81 127 PHE A CA 1
ATOM 1004 C C . PHE A 1 127 ? -13.473 3.246 6.257 1.00 89.81 127 PHE A C 1
ATOM 1006 O O . PHE A 1 127 ? -14.522 2.655 6.005 1.00 89.81 127 PHE A O 1
ATOM 1013 N N . VAL A 1 128 ? -13.198 3.701 7.483 1.00 88.12 128 VAL A N 1
ATOM 1014 C CA . VAL A 1 128 ? -14.095 3.502 8.637 1.00 88.12 128 VAL A CA 1
ATOM 1015 C C . VAL A 1 128 ? -15.471 4.124 8.382 1.00 88.12 128 VAL A C 1
ATOM 1017 O O . VAL A 1 128 ? -16.487 3.442 8.493 1.00 88.12 128 VAL A O 1
ATOM 1020 N N . ALA A 1 129 ? -15.518 5.384 7.949 1.00 85.12 129 ALA A N 1
ATOM 1021 C CA . ALA A 1 129 ? -16.776 6.082 7.705 1.00 85.12 129 ALA A CA 1
ATOM 1022 C C . ALA A 1 129 ? -17.615 5.455 6.583 1.00 85.12 129 ALA A C 1
ATOM 1024 O O . ALA A 1 129 ? -18.842 5.413 6.679 1.00 85.12 129 ALA A O 1
ATOM 1025 N N . SER A 1 130 ? -16.965 4.942 5.532 1.00 85.81 130 SER A N 1
ATOM 1026 C CA . SER A 1 130 ? -17.643 4.245 4.434 1.00 85.81 130 SER A CA 1
ATOM 1027 C C . SER A 1 130 ? -18.347 2.969 4.898 1.00 85.81 130 SER A C 1
ATOM 1029 O O . SER A 1 130 ? -19.399 2.623 4.367 1.00 85.81 130 SER A O 1
ATOM 1031 N N . ARG A 1 131 ? -17.809 2.296 5.924 1.00 82.00 131 ARG A N 1
ATOM 1032 C CA . ARG A 1 131 ? -18.424 1.107 6.527 1.00 82.00 131 ARG A CA 1
ATOM 1033 C C . ARG A 1 131 ? -19.587 1.454 7.451 1.00 82.00 131 ARG A C 1
ATOM 1035 O O . ARG A 1 131 ? -20.532 0.681 7.537 1.00 82.00 131 ARG A O 1
ATOM 1042 N N . GLU A 1 132 ? -19.531 2.612 8.100 1.00 75.50 132 GLU A N 1
ATOM 1043 C CA . GLU A 1 132 ? -20.596 3.130 8.971 1.00 75.50 132 GLU A CA 1
ATOM 1044 C C . GLU A 1 132 ? -21.706 3.865 8.186 1.00 75.50 132 GLU A C 1
ATOM 1046 O O . GLU A 1 132 ? -22.667 4.341 8.780 1.00 75.50 132 GLU A O 1
ATOM 1051 N N . SER A 1 133 ? -21.607 3.954 6.851 1.00 67.75 133 SER A N 1
ATOM 1052 C CA . SER A 1 133 ? -22.525 4.712 5.975 1.00 67.75 133 SER A CA 1
ATOM 1053 C C . SER A 1 133 ? -22.607 6.220 6.281 1.00 67.75 133 SER A C 1
ATOM 1055 O O . SER A 1 133 ? -23.580 6.882 5.930 1.00 67.75 133 SER A O 1
ATOM 1057 N N . LEU A 1 134 ? -21.563 6.800 6.883 1.00 59.28 134 LEU A N 1
ATOM 1058 C CA . LEU A 1 134 ? -21.516 8.204 7.331 1.00 59.28 134 LEU A CA 1
ATOM 1059 C C . LEU A 1 134 ? -20.873 9.158 6.299 1.00 59.28 134 LEU A C 1
ATOM 1061 O O . LEU A 1 134 ? -20.276 10.172 6.656 1.00 59.28 134 LEU A O 1
ATOM 1065 N N . LEU A 1 135 ? -20.947 8.829 5.007 1.00 61.22 135 LEU A N 1
ATOM 1066 C CA . LEU A 1 135 ? -20.101 9.410 3.953 1.00 61.22 135 LEU A CA 1
ATOM 1067 C C . LEU A 1 135 ? -20.191 10.924 3.654 1.00 61.22 135 LEU A C 1
ATOM 1069 O O . LEU A 1 135 ? -19.192 11.408 3.123 1.00 61.22 135 LEU A O 1
ATOM 1073 N N . PRO A 1 136 ? -21.256 11.700 3.955 1.00 52.38 136 PRO A N 1
ATOM 1074 C CA . PRO A 1 136 ? -21.332 13.081 3.462 1.00 52.38 136 PRO A CA 1
ATOM 1075 C C . PRO A 1 136 ? -20.187 14.006 3.923 1.00 52.38 136 PRO A C 1
ATOM 1077 O O . PRO A 1 136 ? -19.777 14.859 3.147 1.00 52.38 136 PRO A O 1
ATOM 1080 N N . ASP A 1 137 ? -19.617 13.803 5.124 1.00 54.75 137 ASP A N 1
ATOM 1081 C CA . ASP A 1 137 ? -18.636 14.731 5.737 1.00 54.75 137 ASP A CA 1
ATOM 1082 C C . ASP A 1 137 ? -17.413 14.058 6.409 1.00 54.75 137 ASP A C 1
ATOM 1084 O O . ASP A 1 137 ? -16.566 14.715 7.027 1.00 54.75 137 ASP A O 1
ATOM 1088 N N . ALA A 1 138 ? -17.299 12.731 6.344 1.00 55.88 138 ALA A N 1
ATOM 1089 C CA . ALA A 1 138 ? -16.543 11.978 7.348 1.00 55.88 138 ALA A CA 1
ATOM 1090 C C . ALA A 1 138 ? -15.064 11.679 7.027 1.00 55.88 138 ALA A C 1
ATOM 1092 O O . ALA A 1 138 ? -14.354 11.172 7.889 1.00 55.88 138 ALA A O 1
ATOM 1093 N N . GLY A 1 139 ? -14.557 12.000 5.832 1.00 63.28 139 GLY A N 1
ATOM 1094 C CA . GLY A 1 139 ? -13.159 11.714 5.469 1.00 63.28 139 GLY A CA 1
ATOM 1095 C C . GLY A 1 139 ? -12.166 12.758 5.996 1.00 63.28 139 GLY A C 1
ATOM 1096 O O . GLY A 1 139 ? -11.398 12.515 6.926 1.00 63.28 139 GLY A O 1
ATOM 1097 N N . VAL A 1 140 ? -12.176 13.950 5.389 1.00 72.00 140 VAL A N 1
ATOM 1098 C CA . VAL A 1 140 ? -11.167 15.000 5.635 1.00 72.00 140 VAL A CA 1
ATOM 1099 C C . VAL A 1 140 ? -11.340 15.650 7.006 1.00 72.00 140 VAL A C 1
ATOM 1101 O O . VAL A 1 140 ? -10.375 15.768 7.760 1.00 72.00 140 VAL A O 1
ATOM 1104 N N . ARG A 1 141 ? -12.570 16.029 7.376 1.00 77.06 141 ARG A N 1
ATOM 1105 C CA . ARG A 1 141 ? -12.842 16.680 8.666 1.00 77.06 141 ARG A CA 1
ATOM 1106 C C . ARG A 1 141 ? -12.483 15.770 9.841 1.00 77.06 141 ARG A C 1
ATOM 1108 O O . ARG A 1 141 ? -11.853 16.224 10.793 1.00 77.06 141 ARG A O 1
ATOM 1115 N N . ALA A 1 142 ? -12.826 14.484 9.760 1.00 76.06 142 ALA A N 1
ATOM 1116 C CA . ALA A 1 142 ? -12.479 13.518 10.800 1.00 76.06 142 ALA A CA 1
ATOM 1117 C C . ALA A 1 142 ? -10.961 13.312 10.921 1.00 76.06 142 ALA A C 1
ATOM 1119 O O . ALA A 1 142 ? -10.453 13.185 12.039 1.00 76.06 142 ALA A O 1
ATOM 1120 N N . ALA A 1 143 ? -10.230 13.325 9.802 1.00 75.88 143 ALA A N 1
ATOM 1121 C CA . ALA A 1 143 ? -8.775 13.240 9.817 1.00 75.88 143 ALA A CA 1
ATOM 1122 C C . ALA A 1 143 ? -8.136 14.475 10.476 1.00 75.88 143 ALA A C 1
ATOM 1124 O O . ALA A 1 143 ? -7.276 14.326 11.342 1.00 75.88 143 ALA A O 1
ATOM 1125 N N . LEU A 1 144 ? -8.602 15.686 10.147 1.00 82.06 144 LEU A N 1
ATOM 1126 C CA . LEU A 1 144 ? -8.060 16.939 10.693 1.00 82.06 144 LEU A CA 1
ATOM 1127 C C . LEU A 1 144 ? -8.220 17.060 12.216 1.00 82.06 144 LEU A C 1
ATOM 1129 O O . LEU A 1 144 ? -7.327 17.569 12.891 1.00 82.06 144 LEU A O 1
ATOM 1133 N N . VAL A 1 145 ? -9.308 16.533 12.787 1.00 85.00 145 VAL A N 1
ATOM 1134 C CA . VAL A 1 145 ? -9.496 16.490 14.252 1.00 85.00 145 VAL A CA 1
ATOM 1135 C C . VAL A 1 145 ? -8.391 15.673 14.945 1.00 85.00 145 VAL A C 1
ATOM 1137 O O . VAL A 1 145 ? -8.060 15.930 16.100 1.00 85.00 145 VAL A O 1
ATOM 1140 N N . ARG A 1 146 ? -7.755 14.737 14.232 1.00 86.12 146 ARG A N 1
ATOM 1141 C CA . ARG A 1 146 ? -6.683 13.862 14.735 1.00 86.12 146 ARG A CA 1
ATOM 1142 C C . ARG A 1 146 ? -5.278 14.396 14.426 1.00 86.12 146 ARG A C 1
ATOM 1144 O O . ARG A 1 146 ? -4.331 13.614 14.346 1.00 86.12 146 ARG A O 1
ATOM 1151 N N . TRP A 1 147 ? -5.109 15.713 14.282 1.00 88.00 147 TRP A N 1
ATOM 1152 C CA . TRP A 1 147 ? -3.828 16.340 13.918 1.00 88.00 147 TRP A CA 1
ATOM 1153 C C . TRP A 1 147 ? -2.648 15.920 14.810 1.00 88.00 147 TRP A C 1
ATOM 1155 O O . TRP A 1 147 ? -1.544 15.743 14.307 1.00 88.00 147 TRP A O 1
ATOM 1165 N N . LYS A 1 148 ? -2.863 15.677 16.112 1.00 90.06 148 LYS A N 1
ATOM 1166 C CA . LYS A 1 148 ? -1.807 15.183 17.018 1.00 90.06 148 LYS A CA 1
ATOM 1167 C C . LYS A 1 148 ? -1.284 13.812 16.589 1.00 90.06 148 LYS A C 1
ATOM 1169 O O . LYS A 1 148 ? -0.077 13.607 16.518 1.00 90.06 148 LYS A O 1
ATOM 1174 N N . THR A 1 149 ? -2.189 12.892 16.262 1.00 88.62 149 THR A N 1
ATOM 1175 C CA . THR A 1 149 ? -1.852 11.561 15.739 1.00 88.62 149 THR A CA 1
ATOM 1176 C C . THR A 1 149 ? -1.125 11.682 14.400 1.00 88.62 149 THR A C 1
ATOM 1178 O O . THR A 1 149 ? -0.135 10.989 14.187 1.00 88.62 149 THR A O 1
ATOM 1181 N N . ILE A 1 150 ? -1.558 12.608 13.535 1.00 91.38 150 ILE A N 1
ATOM 1182 C CA . ILE A 1 150 ? -0.884 12.905 12.261 1.00 91.38 150 ILE A CA 1
ATOM 1183 C C . ILE A 1 150 ? 0.552 13.387 12.495 1.00 91.38 150 ILE A C 1
ATOM 1185 O O . ILE A 1 150 ? 1.452 12.904 11.821 1.00 91.38 150 ILE A O 1
ATOM 1189 N N . LEU A 1 151 ? 0.800 14.283 13.456 1.00 92.31 151 LEU A N 1
ATOM 1190 C CA . LEU A 1 151 ? 2.157 14.766 13.739 1.00 92.31 151 LEU A CA 1
ATOM 1191 C C . LEU A 1 151 ? 3.086 13.653 14.229 1.00 92.31 151 LEU A C 1
ATOM 1193 O O . LEU A 1 151 ? 4.229 13.579 13.787 1.00 92.31 151 LEU A O 1
ATOM 1197 N N . VAL A 1 152 ? 2.609 12.765 15.106 1.00 91.12 152 VAL A N 1
ATOM 1198 C CA . VAL A 1 152 ? 3.427 11.636 15.579 1.00 91.12 152 VAL A CA 1
ATOM 1199 C C . VAL A 1 152 ? 3.732 10.669 14.431 1.00 91.12 152 VAL A C 1
ATOM 1201 O O . VAL A 1 152 ? 4.884 10.277 14.244 1.00 91.12 152 VAL A O 1
ATOM 1204 N N . LEU A 1 153 ? 2.727 10.337 13.616 1.00 91.25 153 LEU A N 1
ATOM 1205 C CA . LEU A 1 153 ? 2.914 9.527 12.409 1.00 91.25 153 LEU A CA 1
ATOM 1206 C C . LEU A 1 153 ? 3.873 10.195 11.416 1.00 91.25 153 LEU A C 1
ATOM 1208 O O . LEU A 1 153 ? 4.681 9.509 10.800 1.00 91.25 153 LEU A O 1
ATOM 1212 N N . ALA A 1 154 ? 3.842 11.523 11.295 1.00 92.81 154 ALA A N 1
ATOM 1213 C CA . ALA A 1 154 ? 4.726 12.264 10.404 1.00 92.81 154 ALA A CA 1
ATOM 1214 C C . ALA A 1 154 ? 6.198 12.154 10.815 1.00 92.81 154 ALA A C 1
ATOM 1216 O O . ALA A 1 154 ? 7.054 12.070 9.941 1.00 92.81 154 ALA A O 1
ATOM 1217 N N . VAL A 1 155 ? 6.500 12.096 12.117 1.00 92.06 155 VAL A N 1
ATOM 1218 C CA . VAL A 1 155 ? 7.869 11.847 12.604 1.00 92.06 155 VAL A CA 1
ATOM 1219 C C . VAL A 1 155 ? 8.334 10.446 12.207 1.00 92.06 155 VAL A C 1
ATOM 1221 O O . VAL A 1 155 ? 9.432 10.293 11.675 1.00 92.06 155 VAL A O 1
ATOM 1224 N N . ILE A 1 156 ? 7.486 9.433 12.405 1.00 90.25 156 ILE A N 1
ATOM 1225 C CA . ILE A 1 156 ? 7.789 8.038 12.045 1.00 90.25 156 ILE A CA 1
ATOM 1226 C C . ILE A 1 156 ? 8.010 7.911 10.533 1.00 90.25 156 ILE A C 1
ATOM 1228 O O . ILE A 1 156 ? 9.021 7.371 10.089 1.00 90.25 156 ILE A O 1
ATOM 1232 N N . HIS A 1 157 ? 7.099 8.461 9.732 1.00 91.06 157 HIS A N 1
ATOM 1233 C CA . HIS A 1 157 ? 7.218 8.450 8.278 1.00 91.06 157 HIS A CA 1
ATOM 1234 C C . HIS A 1 157 ? 8.394 9.285 7.778 1.00 91.06 157 HIS A C 1
ATOM 1236 O O . HIS A 1 157 ? 9.031 8.901 6.806 1.00 91.06 157 HIS A O 1
ATOM 1242 N N . GLY A 1 158 ? 8.702 10.411 8.422 1.00 90.25 158 GLY A N 1
ATOM 1243 C CA . GLY A 1 158 ? 9.858 11.229 8.068 1.00 90.25 158 GLY A CA 1
ATOM 1244 C C . GLY A 1 158 ? 11.169 10.481 8.293 1.00 90.25 158 GLY A C 1
ATOM 1245 O O . GLY A 1 158 ? 12.038 10.501 7.426 1.00 90.25 158 GLY A O 1
ATOM 1246 N N . ALA A 1 159 ? 11.283 9.748 9.405 1.00 89.44 159 ALA A N 1
ATOM 1247 C CA . ALA A 1 159 ? 12.422 8.870 9.663 1.00 89.44 159 ALA A CA 1
ATOM 1248 C C . ALA A 1 159 ? 12.520 7.730 8.635 1.00 89.44 159 ALA A C 1
ATOM 1250 O O . ALA A 1 159 ? 13.618 7.416 8.176 1.00 89.44 159 ALA A O 1
ATOM 1251 N N . TRP A 1 160 ? 11.382 7.148 8.238 1.00 88.31 160 TRP A N 1
ATOM 1252 C CA . TRP A 1 160 ? 11.330 6.168 7.152 1.00 88.31 160 TRP A CA 1
ATOM 1253 C C . TRP A 1 160 ? 11.841 6.749 5.836 1.00 88.31 160 TRP A C 1
ATOM 1255 O O . TRP A 1 160 ? 12.776 6.197 5.269 1.00 88.31 160 TRP A O 1
ATOM 1265 N N . TRP A 1 161 ? 11.269 7.861 5.368 1.00 87.38 161 TRP A N 1
ATOM 1266 C CA . TRP A 1 161 ? 11.656 8.480 4.099 1.00 87.38 161 TRP A CA 1
ATOM 1267 C C . TRP A 1 161 ? 13.132 8.859 4.085 1.00 87.38 161 TRP A C 1
ATOM 1269 O O . TRP A 1 161 ? 13.831 8.573 3.119 1.00 87.38 161 TRP A O 1
ATOM 1279 N N . TRP A 1 162 ? 13.636 9.390 5.199 1.00 87.44 162 TRP A N 1
ATOM 1280 C CA . TRP A 1 162 ? 15.053 9.693 5.344 1.00 87.44 162 TRP A CA 1
ATOM 1281 C C . TRP A 1 162 ? 15.942 8.451 5.226 1.00 87.44 162 TRP A C 1
ATOM 1283 O O . TRP A 1 162 ? 17.016 8.528 4.637 1.00 87.44 162 TRP A O 1
ATOM 1293 N N . MET A 1 163 ? 15.508 7.308 5.769 1.00 86.25 163 MET A N 1
ATOM 1294 C CA . MET A 1 163 ? 16.226 6.033 5.666 1.00 86.25 163 MET A CA 1
ATOM 1295 C C . MET A 1 163 ? 16.092 5.395 4.277 1.00 86.25 163 MET A C 1
ATOM 1297 O O . MET A 1 163 ? 17.046 4.806 3.775 1.00 86.25 163 MET A O 1
ATOM 1301 N N . ALA A 1 164 ? 14.924 5.512 3.646 1.00 80.62 164 ALA A N 1
ATOM 1302 C CA . ALA A 1 164 ? 14.645 4.971 2.320 1.00 80.62 164 ALA A CA 1
ATOM 1303 C C . ALA A 1 164 ? 15.491 5.652 1.232 1.00 80.62 164 ALA A C 1
ATOM 1305 O O . ALA A 1 164 ? 15.893 5.000 0.273 1.00 80.62 164 ALA A O 1
ATOM 1306 N N . GLU A 1 165 ? 15.812 6.936 1.410 1.00 78.75 165 GLU A N 1
ATOM 1307 C CA . GLU A 1 165 ? 16.667 7.711 0.501 1.00 78.75 165 GLU A CA 1
ATOM 1308 C C . GLU A 1 165 ? 18.172 7.431 0.674 1.00 78.75 165 GLU A C 1
ATOM 1310 O O . GLU A 1 165 ? 18.984 7.858 -0.151 1.00 78.75 165 GLU A O 1
ATOM 1315 N N . ARG A 1 166 ? 18.581 6.709 1.726 1.00 80.56 166 ARG A N 1
ATOM 1316 C CA . ARG A 1 166 ? 19.980 6.300 1.919 1.00 80.56 166 ARG A CA 1
ATOM 1317 C C . ARG A 1 166 ? 20.330 5.176 0.963 1.00 80.56 166 ARG A C 1
ATOM 1319 O O . ARG A 1 166 ? 19.537 4.260 0.789 1.00 80.56 166 ARG A O 1
ATOM 1326 N N . THR A 1 167 ? 21.534 5.200 0.393 1.00 74.44 167 THR A N 1
ATOM 1327 C CA . THR A 1 167 ? 22.059 4.154 -0.509 1.00 74.44 167 THR A CA 1
ATOM 1328 C C . THR A 1 167 ? 23.315 3.469 0.028 1.00 74.44 167 THR A C 1
ATOM 1330 O O . THR A 1 167 ? 23.805 2.517 -0.576 1.00 74.44 167 THR A O 1
ATOM 1333 N N . ASP A 1 168 ? 23.830 3.911 1.172 1.00 82.38 168 ASP A N 1
ATOM 1334 C CA . ASP A 1 168 ? 25.063 3.401 1.757 1.00 82.38 168 ASP A CA 1
ATOM 1335 C C . ASP A 1 168 ? 24.908 1.980 2.339 1.00 82.38 168 ASP A C 1
ATOM 1337 O O . ASP A 1 168 ? 23.862 1.586 2.853 1.00 82.38 168 ASP A O 1
ATOM 1341 N N . SER A 1 169 ? 25.980 1.185 2.245 1.00 80.19 169 SER A N 1
ATOM 1342 C CA . SER A 1 169 ? 26.018 -0.206 2.729 1.00 80.19 169 SER A CA 1
ATOM 1343 C C . SER A 1 169 ? 25.688 -0.364 4.230 1.00 80.19 169 SER A C 1
ATOM 1345 O O . SER A 1 169 ? 24.930 -1.276 4.568 1.00 80.19 169 SER A O 1
ATOM 1347 N N . PRO A 1 170 ? 26.163 0.512 5.145 1.00 84.75 170 PRO A N 1
ATOM 1348 C CA . PRO A 1 170 ? 25.886 0.381 6.578 1.00 84.75 170 PRO A CA 1
ATOM 1349 C C . PRO A 1 170 ? 24.399 0.478 6.942 1.00 84.75 170 PRO A C 1
ATOM 1351 O O . PRO A 1 170 ? 23.953 -0.185 7.877 1.00 84.75 170 PRO A O 1
ATOM 1354 N N . THR A 1 171 ? 23.614 1.273 6.209 1.00 84.12 171 THR A N 1
ATOM 1355 C CA . THR A 1 171 ? 22.172 1.437 6.463 1.00 84.12 171 THR A CA 1
ATOM 1356 C C . THR A 1 171 ? 21.312 0.364 5.798 1.00 84.12 171 THR A C 1
ATOM 1358 O O . THR A 1 171 ? 20.122 0.263 6.102 1.00 84.12 171 THR A O 1
ATOM 1361 N N . ARG A 1 172 ? 21.896 -0.495 4.951 1.00 85.31 172 ARG A N 1
ATOM 1362 C CA . ARG A 1 172 ? 21.170 -1.511 4.177 1.00 85.31 172 ARG A CA 1
ATOM 1363 C C . ARG A 1 172 ? 20.327 -2.441 5.048 1.00 85.31 172 ARG A C 1
ATOM 1365 O O . ARG A 1 172 ? 19.145 -2.610 4.773 1.00 85.31 172 ARG A O 1
ATOM 1372 N N . LEU A 1 173 ? 20.904 -3.004 6.113 1.00 86.94 173 LEU A N 1
ATOM 1373 C CA . LEU A 1 173 ? 20.189 -3.913 7.020 1.00 86.94 173 LEU A CA 1
ATOM 1374 C C . LEU A 1 173 ? 18.984 -3.221 7.677 1.00 86.94 173 LEU A C 1
ATOM 1376 O O . LEU A 1 173 ? 17.893 -3.784 7.750 1.00 86.94 173 LEU A O 1
ATOM 1380 N N . LEU A 1 174 ? 19.182 -1.981 8.132 1.00 87.06 174 LEU A N 1
ATOM 1381 C CA . LEU A 1 174 ? 18.137 -1.186 8.769 1.00 87.06 174 LEU A CA 1
ATOM 1382 C C . LEU A 1 174 ? 17.007 -0.871 7.780 1.00 87.06 174 LEU A C 1
ATOM 1384 O O . LEU A 1 174 ? 15.839 -1.057 8.110 1.00 87.06 174 LEU A O 1
ATOM 1388 N N . ARG A 1 175 ? 17.356 -0.448 6.560 1.00 85.81 175 ARG A N 1
ATOM 1389 C CA . ARG A 1 175 ? 16.422 -0.079 5.487 1.00 85.81 175 ARG A CA 1
ATOM 1390 C C . ARG A 1 175 ? 15.644 -1.272 4.924 1.00 85.81 175 ARG A C 1
ATOM 1392 O O . ARG A 1 175 ? 14.456 -1.146 4.640 1.00 85.81 175 ARG A O 1
ATOM 1399 N N . GLU A 1 176 ? 16.306 -2.407 4.715 1.00 85.94 176 GLU A N 1
ATOM 1400 C CA . GLU A 1 176 ? 15.727 -3.562 4.011 1.00 85.94 176 GLU A CA 1
ATOM 1401 C C . GLU A 1 176 ? 14.995 -4.536 4.932 1.00 85.94 176 GLU A C 1
ATOM 1403 O O . GLU A 1 176 ? 14.045 -5.171 4.483 1.00 85.94 176 GLU A O 1
ATOM 1408 N N . TRP A 1 177 ? 15.377 -4.618 6.210 1.00 85.31 177 TRP A N 1
ATOM 1409 C CA . TRP A 1 177 ? 14.835 -5.626 7.126 1.00 85.31 177 TRP A CA 1
ATOM 1410 C C . TRP A 1 177 ? 14.176 -5.027 8.362 1.00 85.31 177 TRP A C 1
ATOM 1412 O O . TRP A 1 177 ? 12.994 -5.252 8.596 1.00 85.31 177 TRP A O 1
ATOM 1422 N N . VAL A 1 178 ? 14.905 -4.230 9.144 1.00 89.25 178 VAL A N 1
ATOM 1423 C CA . VAL A 1 178 ? 14.416 -3.771 10.459 1.00 89.25 178 VAL A CA 1
ATOM 1424 C C . VAL A 1 178 ? 13.256 -2.782 10.328 1.00 89.25 178 VAL A C 1
ATOM 1426 O O . VAL A 1 178 ? 12.277 -2.847 11.067 1.00 89.25 178 VAL A O 1
ATOM 1429 N N . MET A 1 179 ? 13.363 -1.847 9.392 1.00 87.56 179 MET A N 1
ATOM 1430 C CA . MET A 1 179 ? 12.386 -0.779 9.240 1.00 87.56 179 MET A CA 1
ATOM 1431 C C . MET A 1 179 ? 11.043 -1.266 8.664 1.00 87.56 179 MET A C 1
ATOM 1433 O O . MET A 1 179 ? 10.014 -0.878 9.216 1.00 87.56 179 MET A O 1
ATOM 1437 N N . PRO A 1 180 ? 10.996 -2.154 7.648 1.00 89.44 180 PRO A N 1
ATOM 1438 C CA . PRO A 1 180 ? 9.745 -2.786 7.226 1.00 89.44 180 PRO A CA 1
ATOM 1439 C C . PRO A 1 180 ? 9.008 -3.510 8.360 1.00 89.44 180 PRO A C 1
ATOM 1441 O O . PRO A 1 180 ? 7.806 -3.322 8.505 1.00 89.44 180 PRO A O 1
ATOM 1444 N N . GLU A 1 181 ? 9.715 -4.260 9.210 1.00 90.06 181 GLU A N 1
ATOM 1445 C CA . GLU A 1 181 ? 9.118 -4.934 10.378 1.00 90.06 181 GLU A CA 1
ATOM 1446 C C . GLU A 1 181 ? 8.489 -3.928 11.350 1.00 90.06 181 GLU A C 1
ATOM 1448 O O . GLU A 1 181 ? 7.351 -4.084 11.802 1.00 90.06 181 GLU A O 1
ATOM 1453 N N . PHE A 1 182 ? 9.218 -2.846 11.633 1.00 89.31 182 PHE A N 1
ATOM 1454 C CA . PHE A 1 182 ? 8.734 -1.769 12.489 1.00 89.31 182 PHE A CA 1
ATOM 1455 C C . PHE A 1 182 ? 7.487 -1.087 11.910 1.00 89.31 182 PHE A C 1
ATOM 1457 O O . PHE A 1 182 ? 6.527 -0.825 12.636 1.00 89.31 182 PHE A O 1
ATOM 1464 N N . LEU A 1 183 ? 7.473 -0.834 10.600 1.00 89.81 183 LEU A N 1
ATOM 1465 C CA . LEU A 1 183 ? 6.322 -0.262 9.908 1.00 89.81 183 LEU A CA 1
ATOM 1466 C C . LEU A 1 183 ? 5.130 -1.219 9.929 1.00 89.81 183 LEU A C 1
ATOM 1468 O O . LEU A 1 183 ? 4.045 -0.799 10.306 1.00 89.81 183 LEU A O 1
ATOM 1472 N N . ILE A 1 184 ? 5.317 -2.513 9.658 1.00 90.38 184 ILE A N 1
ATOM 1473 C CA . ILE A 1 184 ? 4.232 -3.503 9.752 1.00 90.38 184 ILE A CA 1
ATOM 1474 C C . ILE A 1 184 ? 3.606 -3.470 11.138 1.00 90.38 184 ILE A C 1
ATOM 1476 O O . ILE A 1 184 ? 2.389 -3.331 11.249 1.00 90.38 184 ILE A O 1
ATOM 1480 N N . PHE A 1 185 ? 4.420 -3.515 12.193 1.00 88.81 185 PHE A N 1
ATOM 1481 C CA . PHE A 1 185 ? 3.921 -3.455 13.563 1.00 88.81 185 PHE A CA 1
ATOM 1482 C C . PHE A 1 185 ? 3.071 -2.198 13.824 1.00 88.81 185 PHE A C 1
ATOM 1484 O O . PHE A 1 185 ? 2.018 -2.281 14.463 1.00 88.81 185 PHE A O 1
ATOM 1491 N N . LEU A 1 186 ? 3.483 -1.046 13.288 1.00 88.75 186 LEU A N 1
ATOM 1492 C CA . LEU A 1 186 ? 2.767 0.224 13.417 1.00 88.75 186 LEU A CA 1
ATOM 1493 C C . LEU A 1 186 ? 1.614 0.413 12.421 1.00 88.75 186 LEU A C 1
ATOM 1495 O O . LEU A 1 186 ? 0.782 1.298 12.630 1.00 88.75 186 LEU A O 1
ATOM 1499 N N . GLY A 1 187 ? 1.529 -0.405 11.375 1.00 86.31 187 GLY A N 1
ATOM 1500 C CA . GLY A 1 187 ? 0.556 -0.289 10.290 1.00 86.31 187 GLY A CA 1
ATOM 1501 C C . GLY A 1 187 ? -0.902 -0.160 10.744 1.00 86.31 187 GLY A C 1
ATOM 1502 O O . GLY A 1 187 ? -1.620 0.691 10.215 1.00 86.31 187 GLY A O 1
ATOM 1503 N N . PRO A 1 188 ? -1.369 -0.909 11.762 1.00 88.38 188 PRO A N 1
ATOM 1504 C CA . PRO A 1 188 ? -2.743 -0.782 12.241 1.00 88.38 188 PRO A CA 1
ATOM 1505 C C . PRO A 1 188 ? -3.022 0.480 13.062 1.00 88.38 188 PRO A C 1
ATOM 1507 O O . PRO A 1 188 ? -4.188 0.804 13.275 1.00 88.38 188 PRO A O 1
ATOM 1510 N N . LEU A 1 189 ? -2.004 1.198 13.542 1.00 90.38 189 LEU A N 1
ATOM 1511 C CA . LEU A 1 189 ? -2.175 2.319 14.472 1.00 90.38 189 LEU A CA 1
ATOM 1512 C C . LEU A 1 189 ? -3.094 3.436 13.951 1.00 90.38 189 LEU A C 1
ATOM 1514 O O . LEU A 1 189 ? -4.017 3.823 14.674 1.00 90.38 189 LEU A O 1
ATOM 1518 N N . PRO A 1 190 ? -2.917 3.964 12.729 1.00 89.25 190 PRO A N 1
ATOM 1519 C CA . PRO A 1 190 ? -3.819 4.978 12.189 1.00 89.25 190 PRO A CA 1
ATOM 1520 C C . PRO A 1 190 ? -5.236 4.442 11.978 1.00 89.25 190 PRO A C 1
ATOM 1522 O O . PRO A 1 190 ? -6.200 5.174 12.201 1.00 89.25 190 PRO A O 1
ATOM 1525 N N . LEU A 1 191 ? -5.378 3.161 11.626 1.00 90.44 191 LEU A N 1
ATOM 1526 C CA . LEU A 1 191 ? -6.680 2.508 11.515 1.00 90.44 191 LEU A CA 1
ATOM 1527 C C . LEU A 1 191 ? -7.364 2.393 12.886 1.00 90.44 191 LEU A C 1
ATOM 1529 O O . LEU A 1 191 ? -8.553 2.684 13.000 1.00 90.44 191 LEU A O 1
ATOM 1533 N N . ALA A 1 192 ? -6.614 2.056 13.936 1.00 89.31 192 ALA A N 1
ATOM 1534 C CA . ALA A 1 192 ? -7.099 2.019 15.312 1.00 89.31 192 ALA A CA 1
ATOM 1535 C C . ALA A 1 192 ? -7.491 3.414 15.822 1.00 89.31 192 ALA A C 1
ATOM 1537 O O . ALA A 1 192 ? -8.557 3.576 16.415 1.00 89.31 192 ALA A O 1
ATOM 1538 N N . ALA A 1 193 ? -6.684 4.440 15.539 1.00 88.00 193 ALA A N 1
ATOM 1539 C CA . ALA A 1 193 ? -7.003 5.829 15.873 1.00 88.00 193 ALA A CA 1
ATOM 1540 C C . ALA A 1 193 ? -8.258 6.334 15.134 1.00 88.00 193 ALA A C 1
ATOM 1542 O O . ALA A 1 193 ? -9.066 7.084 15.696 1.00 88.00 193 ALA A O 1
ATOM 1543 N N . ALA A 1 194 ? -8.443 5.923 13.876 1.00 87.19 194 ALA A N 1
ATOM 1544 C CA . ALA A 1 194 ? -9.637 6.230 13.101 1.00 87.19 194 ALA A CA 1
ATOM 1545 C C . ALA A 1 194 ? -10.874 5.544 13.703 1.00 87.19 194 ALA A C 1
ATOM 1547 O O . ALA A 1 194 ? -11.810 6.247 14.092 1.00 87.19 194 ALA A O 1
ATOM 1548 N N . ALA A 1 195 ? -10.834 4.215 13.855 1.00 84.88 195 ALA A N 1
ATOM 1549 C CA . ALA A 1 195 ? -11.957 3.384 14.292 1.00 84.88 195 ALA A CA 1
ATOM 1550 C C . ALA A 1 195 ? -12.392 3.666 15.736 1.00 84.88 195 ALA A C 1
ATOM 1552 O O . ALA A 1 195 ? -13.558 3.948 15.985 1.00 84.88 195 ALA A O 1
ATOM 1553 N N . ALA A 1 196 ? -11.456 3.669 16.688 1.00 79.38 196 ALA A N 1
ATOM 1554 C CA . ALA A 1 196 ? -11.783 3.890 18.097 1.00 79.38 196 ALA A CA 1
ATOM 1555 C C . ALA A 1 196 ? -12.009 5.372 18.442 1.00 79.38 196 ALA A C 1
ATOM 1557 O O . ALA A 1 196 ? -12.411 5.681 19.558 1.00 79.38 196 ALA A O 1
ATOM 1558 N N . ARG A 1 197 ? -11.764 6.298 17.499 1.00 79.88 197 ARG A N 1
ATOM 1559 C CA . ARG A 1 197 ? -11.921 7.753 17.690 1.00 79.88 197 ARG A CA 1
ATOM 1560 C C . ARG A 1 197 ? -11.145 8.282 18.907 1.00 79.88 197 ARG A C 1
ATOM 1562 O O . ARG A 1 197 ? -11.635 9.119 19.659 1.00 79.88 197 ARG A O 1
ATOM 1569 N N . VAL A 1 198 ? -9.922 7.784 19.089 1.00 80.25 198 VAL A N 1
ATOM 1570 C CA . VAL A 1 198 ? -9.063 8.045 20.257 1.00 80.25 198 VAL A CA 1
ATOM 1571 C C . VAL A 1 198 ? -7.739 8.707 19.874 1.00 80.25 198 VAL A C 1
ATOM 1573 O O . VAL A 1 198 ? -7.305 8.657 18.722 1.00 80.25 198 VAL A O 1
ATOM 1576 N N . ASP A 1 199 ? -7.068 9.276 20.876 1.00 80.81 199 ASP A N 1
ATOM 1577 C CA . ASP A 1 199 ? -5.702 9.792 20.766 1.00 80.81 199 ASP A CA 1
ATOM 1578 C C . ASP A 1 199 ? -4.653 8.677 20.579 1.00 80.81 199 ASP A C 1
ATOM 1580 O O . ASP A 1 199 ? -4.880 7.508 20.907 1.00 80.81 199 ASP A O 1
ATOM 1584 N N . PHE A 1 200 ? -3.458 9.067 20.121 1.00 81.81 200 PHE A N 1
ATOM 1585 C CA . PHE A 1 200 ? -2.348 8.179 19.745 1.00 81.81 200 PHE A CA 1
ATOM 1586 C C . PHE A 1 200 ? -2.013 7.087 20.782 1.00 81.81 200 PHE A C 1
ATOM 1588 O O . PHE A 1 200 ? -1.894 5.920 20.421 1.00 81.81 200 PHE A O 1
ATOM 1595 N N . LEU A 1 201 ? -1.907 7.421 22.076 1.00 84.19 201 LEU A N 1
ATOM 1596 C CA . LEU A 1 201 ? -1.547 6.438 23.115 1.00 84.19 201 LEU A CA 1
ATOM 1597 C C . LEU A 1 201 ? -2.599 5.328 23.269 1.00 84.19 201 LEU A C 1
ATOM 1599 O O . LEU A 1 201 ? -2.262 4.151 23.386 1.00 84.19 201 LEU A O 1
ATOM 1603 N N . LYS A 1 202 ? -3.884 5.694 23.225 1.00 85.56 202 LYS A N 1
ATOM 1604 C CA . LYS A 1 202 ? -4.995 4.732 23.277 1.00 85.56 202 LYS A CA 1
ATOM 1605 C C . LYS A 1 202 ? -5.103 3.934 21.974 1.00 85.56 202 LYS A C 1
ATOM 1607 O O . LYS A 1 202 ? -5.448 2.756 22.008 1.00 85.56 202 LYS A O 1
ATOM 1612 N N . ALA A 1 203 ? -4.764 4.543 20.836 1.00 85.94 203 ALA A N 1
ATOM 1613 C CA . ALA A 1 203 ? -4.648 3.825 19.569 1.00 85.94 203 ALA A CA 1
ATOM 1614 C C . ALA A 1 203 ? -3.527 2.771 19.616 1.00 85.94 203 ALA A C 1
ATOM 1616 O O . ALA A 1 203 ? -3.705 1.668 19.101 1.00 85.94 203 ALA A O 1
ATOM 1617 N N . GLY A 1 204 ? -2.414 3.059 20.299 1.00 87.62 204 GLY A N 1
ATOM 1618 C CA . GLY A 1 204 ? -1.326 2.105 20.523 1.00 87.62 204 GLY A CA 1
ATOM 1619 C C . GLY A 1 204 ? -1.776 0.857 21.289 1.00 87.62 204 GLY A C 1
ATOM 1620 O O . GLY A 1 204 ? -1.541 -0.263 20.839 1.00 87.62 204 GLY A O 1
ATOM 1621 N N . SER A 1 205 ? -2.507 1.019 22.398 1.00 87.06 205 SER A N 1
ATOM 1622 C CA . SER A 1 205 ? -3.021 -0.135 23.155 1.00 87.06 205 SER A CA 1
ATOM 1623 C C . SER A 1 205 ? -4.078 -0.935 22.382 1.00 87.06 205 SER A C 1
ATOM 1625 O O . SER A 1 205 ? -4.138 -2.160 22.493 1.00 87.06 205 SER A O 1
ATOM 1627 N N . ALA A 1 206 ? -4.904 -0.274 21.565 1.00 86.00 206 ALA A N 1
ATOM 1628 C CA . ALA A 1 206 ? -5.813 -0.955 20.643 1.00 86.00 206 ALA A CA 1
ATOM 1629 C C . ALA A 1 206 ? -5.048 -1.759 19.578 1.00 86.00 206 ALA A C 1
ATOM 1631 O O . ALA A 1 206 ? -5.368 -2.923 19.356 1.00 86.00 206 ALA A O 1
ATOM 1632 N N . THR A 1 207 ? -3.992 -1.183 19.002 1.00 88.56 207 THR A N 1
ATOM 1633 C CA . THR A 1 207 ? -3.145 -1.819 17.979 1.00 88.56 207 THR A CA 1
ATOM 1634 C C . THR A 1 207 ? -2.526 -3.121 18.476 1.00 88.56 207 THR A C 1
ATOM 1636 O O . THR A 1 207 ? -2.627 -4.142 17.801 1.00 88.56 207 THR A O 1
ATOM 1639 N N . VAL A 1 208 ? -1.955 -3.121 19.685 1.00 89.00 208 VAL A N 1
ATOM 1640 C CA . VAL A 1 208 ? -1.378 -4.334 20.290 1.00 89.00 208 VAL A CA 1
ATOM 1641 C C . VAL A 1 208 ? -2.442 -5.418 20.482 1.00 89.00 208 VAL A C 1
ATOM 1643 O O . VAL A 1 208 ? -2.204 -6.583 20.167 1.00 89.00 208 VAL A O 1
ATOM 1646 N N . ARG A 1 209 ? -3.643 -5.044 20.945 1.00 87.38 209 ARG A N 1
ATOM 1647 C CA . ARG A 1 209 ? -4.759 -5.992 21.110 1.00 87.38 209 ARG A CA 1
ATOM 1648 C C . ARG A 1 209 ? -5.236 -6.564 19.779 1.00 87.38 209 ARG A C 1
ATOM 1650 O O . ARG A 1 209 ? -5.537 -7.752 19.708 1.00 87.38 209 ARG A O 1
ATOM 1657 N N . TRP A 1 210 ? -5.291 -5.747 18.729 1.00 88.44 210 TRP A N 1
ATOM 1658 C CA . TRP A 1 210 ? -5.645 -6.215 17.391 1.00 88.44 210 TRP A CA 1
ATOM 1659 C C . TRP A 1 210 ? -4.610 -7.218 16.888 1.00 88.44 210 TRP A C 1
ATOM 1661 O O . TRP A 1 210 ? -4.984 -8.325 16.506 1.00 88.44 210 TRP A O 1
ATOM 1671 N N . TRP A 1 211 ? -3.319 -6.887 16.985 1.00 89.06 211 TRP A N 1
ATOM 1672 C CA . TRP A 1 211 ? -2.235 -7.802 16.629 1.00 89.06 211 TRP A CA 1
ATOM 1673 C C . TRP A 1 211 ? -2.333 -9.136 17.364 1.00 89.06 211 TRP A C 1
ATOM 1675 O O . TRP A 1 211 ? -2.317 -10.180 16.718 1.00 89.06 211 TRP A O 1
ATOM 1685 N N . ALA A 1 212 ? -2.535 -9.119 18.682 1.00 88.69 212 ALA A N 1
ATOM 1686 C CA . ALA A 1 212 ? -2.674 -10.341 19.473 1.00 88.69 212 ALA A CA 1
ATOM 1687 C C . ALA A 1 212 ? -3.793 -11.272 18.963 1.00 88.69 212 ALA A C 1
ATOM 1689 O O . ALA A 1 212 ? -3.678 -12.490 19.077 1.00 88.69 212 ALA A O 1
ATOM 1690 N N . ARG A 1 213 ? -4.855 -10.715 18.367 1.00 88.88 213 ARG A N 1
ATOM 1691 C CA . ARG A 1 213 ? -6.009 -11.471 17.861 1.00 88.88 213 ARG A CA 1
ATOM 1692 C C . ARG A 1 213 ? -5.870 -11.915 16.406 1.00 88.88 213 ARG A C 1
ATOM 1694 O O . ARG A 1 213 ? -6.413 -12.954 16.046 1.00 88.88 213 ARG A O 1
ATOM 1701 N N . VAL A 1 214 ? -5.179 -11.144 15.561 1.00 88.75 214 VAL A N 1
ATOM 1702 C CA . VAL A 1 214 ? -5.143 -11.395 14.106 1.00 88.75 214 VAL A CA 1
ATOM 1703 C C . VAL A 1 214 ? -3.755 -11.646 13.526 1.00 88.75 214 VAL A C 1
ATOM 1705 O O . VAL A 1 214 ? -3.636 -11.747 12.306 1.00 88.75 214 VAL A O 1
ATOM 1708 N N . TRP A 1 215 ? -2.715 -11.795 14.353 1.00 89.94 215 TRP A N 1
ATOM 1709 C CA . TRP A 1 215 ? -1.347 -12.023 13.871 1.00 89.94 215 TRP A CA 1
ATOM 1710 C C . TRP A 1 215 ? -1.245 -13.230 12.929 1.00 89.94 215 TRP A C 1
ATOM 1712 O O . TRP A 1 215 ? -0.615 -13.118 11.883 1.00 89.94 215 TRP A O 1
ATOM 1722 N N . LEU A 1 216 ? -1.900 -14.356 13.242 1.00 92.00 216 LEU A N 1
ATOM 1723 C CA . LEU A 1 216 ? -1.812 -15.568 12.425 1.00 92.00 216 LEU A CA 1
ATOM 1724 C C . LEU A 1 216 ? -2.519 -15.393 11.067 1.00 92.00 216 LEU A C 1
ATOM 1726 O O . LEU A 1 216 ? -1.885 -15.621 10.036 1.00 92.00 216 LEU A O 1
ATOM 1730 N N . PRO A 1 217 ? -3.782 -14.923 11.004 1.00 91.19 217 PRO A N 1
ATOM 1731 C CA . PRO A 1 217 ? -4.392 -14.551 9.733 1.00 91.19 217 PRO A CA 1
ATOM 1732 C C . PRO A 1 217 ? -3.592 -13.507 8.940 1.00 91.19 217 PRO A C 1
ATOM 1734 O O . PRO A 1 217 ? -3.543 -13.594 7.713 1.00 91.19 217 PRO A O 1
ATOM 1737 N N . MET A 1 218 ? -2.970 -12.532 9.611 1.00 91.69 218 MET A N 1
ATOM 1738 C CA . MET A 1 218 ? -2.163 -11.504 8.951 1.00 91.69 218 MET A CA 1
ATOM 1739 C C . MET A 1 218 ? -0.866 -12.085 8.384 1.00 91.69 218 MET A C 1
ATOM 1741 O O . MET A 1 218 ? -0.474 -11.729 7.279 1.00 91.69 218 MET A O 1
ATOM 1745 N N . LEU A 1 219 ? -0.246 -13.035 9.086 1.00 92.00 219 LEU A N 1
ATOM 1746 C CA . LEU A 1 219 ? 0.901 -13.789 8.591 1.00 92.00 219 LEU A CA 1
ATOM 1747 C C . LEU A 1 219 ? 0.534 -14.590 7.336 1.00 92.00 219 LEU A C 1
ATOM 1749 O O . LEU A 1 219 ? 1.272 -14.554 6.359 1.00 92.00 219 LEU A O 1
ATOM 1753 N N . MET A 1 220 ? -0.624 -15.263 7.313 1.00 91.25 220 MET A N 1
ATOM 1754 C CA . MET A 1 220 ? -1.091 -15.971 6.108 1.00 91.25 220 MET A CA 1
ATOM 1755 C C . MET A 1 220 ? -1.321 -15.018 4.928 1.00 91.25 220 MET A C 1
ATOM 1757 O O . MET A 1 220 ? -0.978 -15.346 3.791 1.00 91.25 220 MET A O 1
ATOM 1761 N N . LEU A 1 221 ? -1.873 -13.830 5.197 1.00 92.12 221 LEU A N 1
ATOM 1762 C CA . LEU A 1 221 ? -2.023 -12.784 4.190 1.00 92.12 221 LEU A CA 1
ATOM 1763 C C . LEU A 1 221 ? -0.651 -12.301 3.695 1.00 92.12 221 LEU A C 1
ATOM 1765 O O . LEU A 1 221 ? -0.451 -12.210 2.491 1.00 92.12 221 LEU A O 1
ATOM 1769 N N . ALA A 1 222 ? 0.319 -12.073 4.581 1.00 92.50 222 ALA A N 1
ATOM 1770 C CA . ALA A 1 222 ? 1.673 -11.663 4.207 1.00 92.50 222 ALA A CA 1
ATOM 1771 C C . ALA A 1 222 ? 2.391 -12.724 3.352 1.00 92.50 222 ALA A C 1
ATOM 1773 O O . ALA A 1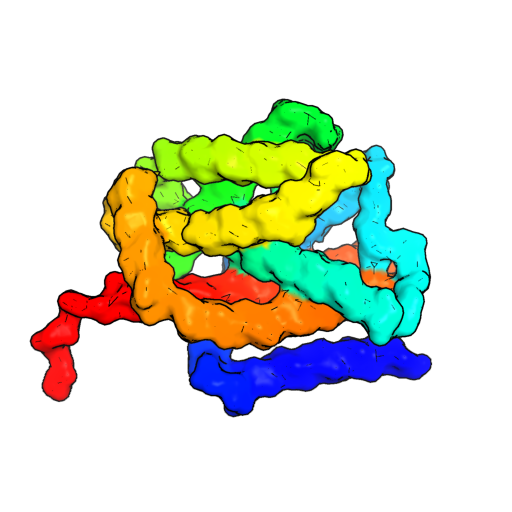 222 ? 2.962 -12.395 2.314 1.00 92.50 222 ALA A O 1
ATOM 1774 N N . LEU A 1 223 ? 2.299 -14.005 3.728 1.00 91.69 223 LEU A N 1
ATOM 1775 C CA . LEU A 1 223 ? 2.930 -15.123 3.010 1.00 91.69 223 LEU A CA 1
ATOM 1776 C C . LEU A 1 223 ? 2.452 -15.270 1.560 1.00 91.69 223 LEU A C 1
ATOM 1778 O O . LEU A 1 223 ? 3.155 -15.860 0.744 1.00 91.69 223 LEU A O 1
ATOM 1782 N N . THR A 1 224 ? 1.272 -14.747 1.231 1.00 91.62 224 THR A N 1
ATOM 1783 C CA . THR A 1 224 ? 0.687 -14.820 -0.116 1.00 91.62 224 THR A CA 1
ATOM 1784 C C . THR A 1 224 ? 0.745 -13.480 -0.851 1.00 91.62 224 THR A C 1
ATOM 1786 O O . THR A 1 224 ? 1.038 -13.444 -2.049 1.00 91.62 224 THR A O 1
ATOM 1789 N N . ALA A 1 225 ? 0.603 -12.369 -0.125 1.00 92.88 225 ALA A N 1
ATOM 1790 C CA . ALA A 1 225 ? 0.733 -11.015 -0.646 1.00 92.88 225 ALA A CA 1
ATOM 1791 C C . ALA A 1 225 ? 2.171 -10.662 -1.049 1.00 92.88 225 ALA A C 1
ATOM 1793 O O . ALA A 1 225 ? 2.364 -10.014 -2.073 1.00 92.88 225 ALA A O 1
ATOM 1794 N N . VAL A 1 226 ? 3.187 -11.085 -0.289 1.00 93.19 226 VAL A N 1
ATOM 1795 C CA . VAL A 1 226 ? 4.595 -10.764 -0.586 1.00 93.19 226 VAL A CA 1
ATOM 1796 C C . VAL A 1 226 ? 5.053 -11.383 -1.912 1.00 93.19 226 VAL A C 1
ATOM 1798 O O . VAL A 1 226 ? 5.571 -10.636 -2.743 1.00 93.19 226 VAL A O 1
ATOM 1801 N N . PRO A 1 227 ? 4.815 -12.681 -2.199 1.00 91.75 227 PRO A N 1
ATOM 1802 C CA . PRO A 1 227 ? 5.073 -13.236 -3.528 1.00 91.75 227 PRO A CA 1
ATOM 1803 C C . PRO A 1 227 ? 4.316 -12.508 -4.642 1.00 91.75 227 PRO A C 1
ATOM 1805 O O . PRO A 1 227 ? 4.862 -12.293 -5.722 1.00 91.75 227 PRO A O 1
ATOM 1808 N N . LEU A 1 228 ? 3.073 -12.094 -4.384 1.00 92.94 228 LEU A N 1
ATOM 1809 C CA . LEU A 1 228 ? 2.280 -11.349 -5.358 1.00 92.94 228 LEU A CA 1
ATOM 1810 C C . LEU A 1 228 ? 2.861 -9.951 -5.633 1.00 92.94 228 LEU A C 1
ATOM 1812 O O . LEU A 1 228 ? 2.902 -9.522 -6.784 1.00 92.94 228 LEU A O 1
ATOM 1816 N N . LEU A 1 229 ? 3.356 -9.264 -4.603 1.00 92.75 229 LEU A N 1
ATOM 1817 C CA . LEU A 1 229 ? 4.054 -7.982 -4.717 1.00 92.75 229 LEU A CA 1
ATOM 1818 C C . LEU A 1 229 ? 5.424 -8.130 -5.393 1.00 92.75 229 LEU A C 1
ATOM 1820 O O . LEU A 1 229 ? 5.825 -7.250 -6.148 1.00 92.75 229 LEU A O 1
ATOM 1824 N N . ALA A 1 230 ? 6.116 -9.252 -5.191 1.00 90.69 230 ALA A N 1
ATOM 1825 C CA . ALA A 1 230 ? 7.342 -9.576 -5.917 1.00 90.69 230 ALA A CA 1
ATOM 1826 C C . ALA A 1 230 ? 7.069 -9.805 -7.415 1.00 90.69 230 ALA A C 1
ATOM 1828 O O . A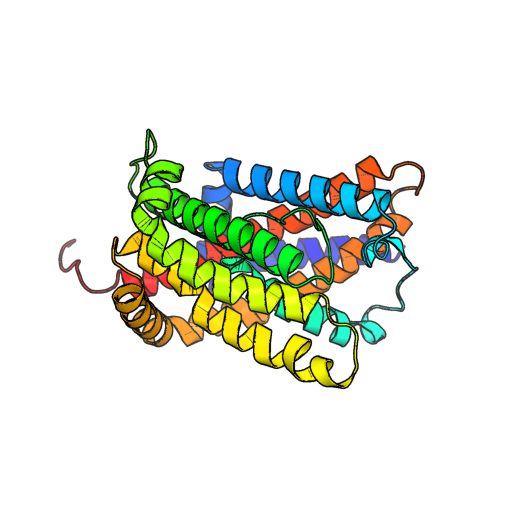LA A 1 230 ? 7.818 -9.327 -8.265 1.00 90.69 230 ALA A O 1
ATOM 1829 N N . LEU A 1 231 ? 5.975 -10.500 -7.751 1.00 89.88 231 LEU A N 1
ATOM 1830 C CA . LEU A 1 231 ? 5.530 -10.673 -9.137 1.00 89.88 231 LEU A CA 1
ATOM 1831 C C . LEU A 1 231 ? 5.078 -9.353 -9.766 1.00 89.88 231 LEU A C 1
ATOM 1833 O O . LEU A 1 231 ? 5.339 -9.136 -10.950 1.00 89.88 231 LEU A O 1
ATOM 1837 N N . LEU A 1 232 ? 4.435 -8.466 -8.997 1.00 90.12 232 LEU A N 1
ATOM 1838 C CA . LEU A 1 232 ? 4.158 -7.099 -9.437 1.00 90.12 232 LEU A CA 1
ATOM 1839 C C . LEU A 1 232 ? 5.468 -6.382 -9.764 1.00 90.12 232 LEU A C 1
ATOM 1841 O O . LEU A 1 232 ? 5.599 -5.873 -10.869 1.00 90.12 232 LEU A O 1
ATOM 1845 N N . GLU A 1 233 ? 6.437 -6.383 -8.846 1.00 87.44 233 GLU A N 1
ATOM 1846 C CA . GLU A 1 233 ? 7.735 -5.731 -9.043 1.00 87.44 233 GLU A CA 1
ATOM 1847 C C . GLU A 1 233 ? 8.394 -6.195 -10.344 1.00 87.44 233 GLU A C 1
ATOM 1849 O O . GLU A 1 233 ? 8.807 -5.381 -11.168 1.00 87.44 233 GLU A O 1
ATOM 1854 N N . TYR A 1 234 ? 8.422 -7.505 -10.575 1.00 85.94 234 TYR A N 1
ATOM 1855 C CA . TYR A 1 234 ? 8.940 -8.071 -11.814 1.00 85.94 234 TYR A CA 1
ATOM 1856 C C . TYR A 1 234 ? 8.139 -7.636 -13.041 1.00 85.94 234 TYR A C 1
ATOM 1858 O O . TYR A 1 234 ? 8.711 -7.216 -14.043 1.00 85.94 234 TYR A O 1
ATOM 1866 N N . SER A 1 235 ? 6.809 -7.674 -12.952 1.00 85.88 235 SER A N 1
ATOM 1867 C CA . SER A 1 235 ? 5.912 -7.265 -14.037 1.00 85.88 235 SER A CA 1
ATOM 1868 C C . SER A 1 235 ? 6.099 -5.797 -14.418 1.00 85.88 235 SER A C 1
ATOM 1870 O O . SER A 1 235 ? 6.083 -5.472 -15.603 1.00 85.88 235 SER A O 1
ATOM 1872 N N . LEU A 1 236 ? 6.322 -4.915 -13.439 1.00 84.69 236 LEU A N 1
ATOM 1873 C CA . LEU A 1 236 ? 6.580 -3.494 -13.669 1.00 84.69 236 LEU A CA 1
ATOM 1874 C C . LEU A 1 236 ? 7.872 -3.276 -14.464 1.00 84.69 236 LEU A C 1
ATOM 1876 O O . LEU A 1 236 ? 7.884 -2.485 -15.403 1.00 84.69 236 LEU A O 1
ATOM 1880 N N . HIS A 1 237 ? 8.929 -4.027 -14.163 1.00 80.19 237 HIS A N 1
ATOM 1881 C CA . HIS A 1 237 ? 10.186 -3.975 -14.914 1.00 80.19 237 HIS A CA 1
ATOM 1882 C C . HIS A 1 237 ? 10.109 -4.602 -16.312 1.00 80.19 237 HIS A C 1
ATOM 1884 O O . HIS A 1 237 ? 10.944 -4.317 -17.167 1.00 80.19 237 HIS A O 1
ATOM 1890 N N . LEU A 1 238 ? 9.125 -5.468 -16.569 1.00 80.69 238 LEU A N 1
ATOM 1891 C CA . LEU A 1 238 ? 8.878 -5.999 -17.909 1.00 80.69 238 LEU A CA 1
ATOM 1892 C C . LEU A 1 238 ? 8.130 -4.999 -18.804 1.00 80.69 238 LEU A C 1
ATOM 1894 O O . LEU A 1 238 ? 8.166 -5.145 -20.028 1.00 80.69 238 LEU A O 1
ATOM 1898 N N . LEU A 1 239 ? 7.470 -3.976 -18.241 1.00 77.81 239 LEU A N 1
ATOM 1899 C CA . LEU A 1 239 ? 6.658 -3.023 -19.010 1.00 77.81 239 LEU A CA 1
ATOM 1900 C C . LEU A 1 239 ? 7.415 -2.337 -20.159 1.00 77.81 239 LEU A C 1
ATOM 1902 O O . LEU A 1 239 ? 6.836 -2.264 -21.246 1.00 77.81 239 LEU A O 1
ATOM 1906 N N . PRO A 1 240 ? 8.677 -1.883 -20.013 1.00 75.75 240 PRO A N 1
ATOM 1907 C CA . PRO A 1 240 ? 9.413 -1.277 -21.123 1.00 75.75 240 PRO A CA 1
ATOM 1908 C C . PRO A 1 240 ? 9.702 -2.238 -22.281 1.00 75.75 240 PRO A C 1
ATOM 1910 O O . PRO A 1 240 ? 9.872 -1.794 -23.414 1.00 75.75 240 PRO A O 1
ATOM 1913 N N . ALA A 1 241 ? 9.742 -3.550 -22.021 1.00 75.94 241 ALA A N 1
ATOM 1914 C CA . ALA A 1 241 ? 9.904 -4.563 -23.063 1.00 75.94 241 ALA A CA 1
ATOM 1915 C C . ALA A 1 241 ? 8.592 -4.843 -23.8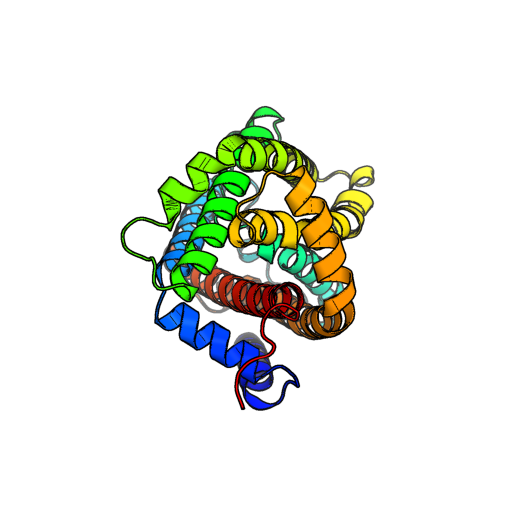21 1.00 75.94 241 ALA A C 1
ATOM 1917 O O . ALA A 1 241 ? 8.623 -5.351 -24.942 1.00 75.94 241 ALA A O 1
ATOM 1918 N N . VAL A 1 242 ? 7.439 -4.520 -23.223 1.00 77.00 242 VAL A N 1
ATOM 1919 C CA . VAL A 1 242 ? 6.100 -4.751 -23.796 1.00 77.00 242 VAL A CA 1
ATOM 1920 C C . VAL A 1 242 ? 5.539 -3.491 -24.460 1.00 77.00 242 VAL A C 1
ATOM 1922 O O . VAL A 1 242 ? 4.865 -3.570 -25.487 1.00 77.00 242 VAL A O 1
ATOM 1925 N N . ILE A 1 243 ? 5.811 -2.317 -23.890 1.00 78.38 243 ILE A N 1
ATOM 1926 C CA . ILE A 1 243 ? 5.315 -1.024 -24.361 1.00 78.38 243 ILE A CA 1
ATOM 1927 C C . ILE A 1 243 ? 6.507 -0.214 -24.884 1.00 78.38 243 ILE A C 1
ATOM 1929 O O . ILE A 1 243 ? 7.448 -0.001 -24.125 1.00 78.38 243 ILE A O 1
ATOM 1933 N N . PRO A 1 244 ? 6.475 0.304 -26.127 1.00 78.44 244 PRO A N 1
ATOM 1934 C CA . PRO A 1 244 ? 7.593 1.062 -26.685 1.00 78.44 244 PRO A CA 1
ATOM 1935 C C . PRO A 1 244 ? 7.991 2.280 -25.829 1.00 78.44 244 PRO A C 1
ATOM 1937 O O . PRO A 1 244 ? 7.101 2.989 -25.351 1.00 78.44 244 PRO A O 1
ATOM 1940 N N . PRO A 1 245 ? 9.293 2.608 -25.720 1.00 68.12 245 PRO A N 1
ATOM 1941 C CA . PRO A 1 245 ? 9.795 3.706 -24.884 1.00 68.12 245 PRO A CA 1
ATOM 1942 C C . PRO A 1 245 ? 9.279 5.086 -25.308 1.00 68.12 245 PRO A C 1
ATOM 1944 O O . PRO A 1 245 ? 9.134 5.971 -24.476 1.00 68.12 245 PRO A O 1
ATOM 1947 N N . ALA A 1 246 ? 8.899 5.271 -26.577 1.00 68.56 246 ALA A N 1
ATOM 1948 C CA . ALA A 1 246 ? 8.242 6.497 -27.043 1.00 68.56 246 ALA A CA 1
ATOM 1949 C C . ALA A 1 246 ? 6.871 6.754 -26.373 1.00 68.56 246 ALA A C 1
ATOM 1951 O O . ALA A 1 246 ? 6.310 7.839 -26.505 1.00 68.56 246 ALA A O 1
ATOM 1952 N N . ARG A 1 247 ? 6.315 5.768 -25.654 1.00 79.62 247 ARG A N 1
ATOM 1953 C CA . ARG A 1 247 ? 5.036 5.845 -24.934 1.00 79.62 247 ARG A CA 1
ATOM 1954 C C . ARG A 1 247 ? 5.232 5.903 -23.417 1.00 79.62 247 ARG A C 1
ATOM 1956 O O . ARG A 1 247 ? 4.519 5.222 -22.681 1.00 79.62 247 ARG A O 1
ATOM 1963 N N . VAL A 1 248 ? 6.159 6.741 -22.947 1.00 79.25 248 VAL A N 1
ATOM 1964 C CA . VAL A 1 248 ? 6.461 6.929 -21.511 1.00 79.25 248 VAL A CA 1
ATOM 1965 C C . VAL A 1 248 ? 5.193 7.165 -20.685 1.00 79.25 248 VAL A C 1
ATOM 1967 O O . VAL A 1 248 ? 4.995 6.520 -19.665 1.00 79.25 248 VAL A O 1
ATOM 1970 N N . VAL A 1 249 ? 4.273 8.014 -21.154 1.00 82.88 249 VAL A N 1
ATOM 1971 C CA . VAL A 1 249 ? 3.007 8.284 -20.443 1.00 82.88 249 VAL A CA 1
ATOM 1972 C C . VAL A 1 249 ? 2.162 7.017 -20.278 1.00 82.88 249 VAL A C 1
ATOM 1974 O O . VAL A 1 249 ? 1.583 6.795 -19.220 1.00 82.88 249 VAL A O 1
ATOM 1977 N N . THR A 1 250 ? 2.103 6.159 -21.300 1.00 84.75 250 THR A N 1
ATOM 1978 C CA . THR A 1 250 ? 1.370 4.887 -21.233 1.00 84.75 250 THR A CA 1
ATOM 1979 C C . THR A 1 250 ? 2.047 3.898 -20.288 1.00 84.75 250 THR A C 1
ATOM 1981 O O . THR A 1 250 ? 1.350 3.207 -19.553 1.00 84.75 250 THR A O 1
ATOM 1984 N N . GLN A 1 251 ? 3.382 3.844 -20.278 1.00 83.06 251 GLN A N 1
ATOM 1985 C CA . GLN A 1 251 ? 4.141 3.017 -19.334 1.00 83.06 251 GLN A CA 1
ATOM 1986 C C . GLN A 1 251 ? 3.897 3.466 -17.889 1.00 83.06 251 GLN A C 1
ATOM 1988 O O . GLN A 1 251 ? 3.543 2.641 -17.052 1.00 83.06 251 GLN A O 1
ATOM 1993 N N . LEU A 1 252 ? 4.000 4.773 -17.624 1.00 84.38 252 LEU A N 1
ATOM 1994 C CA . LEU A 1 252 ? 3.726 5.366 -16.314 1.00 84.38 252 LEU A CA 1
ATOM 1995 C C . LEU A 1 252 ? 2.296 5.090 -15.858 1.00 84.38 252 LEU A C 1
ATOM 1997 O O . LEU A 1 252 ? 2.081 4.694 -14.715 1.00 84.38 252 LEU A O 1
ATOM 2001 N N . LEU A 1 253 ? 1.321 5.263 -16.752 1.00 88.38 253 LEU A N 1
ATOM 2002 C CA . LEU A 1 253 ? -0.077 4.983 -16.450 1.00 88.38 253 LEU A CA 1
ATOM 2003 C C . LEU A 1 253 ? -0.286 3.500 -16.123 1.00 88.38 253 LEU A C 1
ATOM 2005 O O . LEU A 1 253 ? -0.893 3.188 -15.105 1.00 88.38 253 LEU A O 1
ATOM 2009 N N . ALA A 1 254 ? 0.230 2.586 -16.949 1.00 88.00 254 ALA A N 1
ATOM 2010 C CA . ALA A 1 254 ? 0.087 1.148 -16.730 1.00 88.00 254 ALA A CA 1
ATOM 2011 C C . ALA A 1 254 ? 0.735 0.702 -15.410 1.00 88.00 254 ALA A C 1
ATOM 2013 O O . ALA A 1 254 ? 0.105 -0.019 -14.637 1.00 88.00 254 ALA A O 1
ATOM 2014 N N . ALA A 1 255 ? 1.950 1.179 -15.126 1.00 88.38 255 ALA A N 1
ATOM 2015 C CA . ALA A 1 255 ? 2.643 0.921 -13.869 1.00 88.38 255 ALA A CA 1
ATOM 2016 C C . ALA A 1 255 ? 1.838 1.432 -12.666 1.00 88.38 255 ALA A C 1
ATOM 2018 O O . ALA A 1 255 ? 1.546 0.671 -11.745 1.00 88.38 255 ALA A O 1
ATOM 2019 N N . SER A 1 256 ? 1.392 2.690 -12.726 1.00 90.44 256 SER A N 1
ATOM 2020 C CA . SER A 1 256 ? 0.619 3.329 -11.655 1.00 90.44 256 SER A CA 1
ATOM 2021 C C . SER A 1 256 ? -0.715 2.629 -11.404 1.00 90.44 256 SER A C 1
ATOM 2023 O O . SER A 1 256 ? -1.128 2.497 -10.257 1.00 90.44 256 SER A O 1
ATOM 2025 N N . VAL A 1 257 ? -1.392 2.158 -12.457 1.00 92.44 257 VAL A N 1
ATOM 2026 C CA . VAL A 1 257 ? -2.654 1.410 -12.343 1.00 92.44 257 VAL A CA 1
ATOM 2027 C C . VAL A 1 257 ? -2.429 0.059 -11.669 1.00 92.44 257 VAL A C 1
ATOM 2029 O O . VAL A 1 257 ? -3.165 -0.277 -10.743 1.00 92.44 257 VAL A O 1
ATOM 2032 N N . LEU A 1 258 ? -1.429 -0.711 -12.112 1.00 91.31 258 LEU A N 1
ATOM 2033 C CA . LEU A 1 258 ? -1.125 -2.028 -11.543 1.00 91.31 258 LEU A CA 1
ATOM 2034 C C . LEU A 1 258 ? -0.736 -1.915 -10.068 1.00 91.31 258 LEU A C 1
ATOM 2036 O O . LEU A 1 258 ? -1.266 -2.642 -9.226 1.00 91.31 258 LEU A O 1
ATOM 2040 N N . GLU A 1 259 ? 0.147 -0.968 -9.760 1.00 92.00 259 GLU A N 1
ATOM 2041 C CA . GLU A 1 259 ? 0.606 -0.717 -8.403 1.00 92.00 259 GLU A CA 1
ATOM 2042 C C . GLU A 1 259 ? -0.528 -0.237 -7.498 1.00 92.00 259 GLU A C 1
ATOM 2044 O O . GLU A 1 259 ? -0.788 -0.856 -6.465 1.00 92.00 259 GLU A O 1
ATOM 2049 N N . ALA A 1 260 ? -1.266 0.800 -7.904 1.00 92.88 260 ALA A N 1
ATOM 2050 C CA . ALA A 1 260 ? -2.358 1.332 -7.099 1.00 92.88 260 ALA A CA 1
ATOM 2051 C C . ALA A 1 260 ? -3.473 0.305 -6.885 1.00 92.88 260 ALA A C 1
ATOM 2053 O O . ALA A 1 260 ? -4.045 0.254 -5.793 1.00 92.88 260 ALA A O 1
ATOM 2054 N N . ALA A 1 261 ? -3.793 -0.516 -7.892 1.00 93.38 261 ALA A N 1
ATOM 2055 C CA . ALA A 1 261 ? -4.841 -1.524 -7.778 1.00 93.38 261 ALA A CA 1
ATOM 2056 C C . ALA A 1 261 ? -4.449 -2.609 -6.774 1.00 93.38 261 ALA A C 1
ATOM 2058 O O . ALA A 1 261 ? -5.231 -2.915 -5.871 1.00 93.38 261 ALA A O 1
ATOM 2059 N N . LEU A 1 262 ? -3.232 -3.152 -6.888 1.00 94.31 262 LEU A N 1
ATOM 2060 C CA . LEU A 1 262 ? -2.771 -4.198 -5.982 1.00 94.31 262 LEU A CA 1
ATOM 2061 C C . LEU A 1 262 ? -2.580 -3.663 -4.559 1.00 94.31 262 LEU A C 1
ATOM 2063 O O . LEU A 1 262 ? -3.058 -4.282 -3.610 1.00 94.31 262 LEU A O 1
ATOM 2067 N N . HIS A 1 263 ? -1.955 -2.492 -4.410 1.00 94.31 263 HIS A N 1
ATOM 2068 C CA . HIS A 1 263 ? -1.766 -1.839 -3.115 1.00 94.31 263 HIS A CA 1
ATOM 2069 C C . HIS A 1 263 ? -3.100 -1.580 -2.423 1.00 94.31 263 HIS A C 1
ATOM 2071 O O . HIS A 1 263 ? -3.298 -1.992 -1.283 1.00 94.31 263 HIS A O 1
ATOM 2077 N N . SER A 1 264 ? -4.048 -0.944 -3.117 1.00 94.06 264 SER A N 1
ATOM 2078 C CA . SER A 1 264 ? -5.356 -0.620 -2.540 1.00 94.06 264 SER A CA 1
ATOM 2079 C C . SER A 1 264 ? -6.118 -1.885 -2.148 1.00 94.06 264 SER A C 1
ATOM 2081 O O . SER A 1 264 ? -6.745 -1.931 -1.091 1.00 94.06 264 SER A O 1
ATOM 2083 N N . TRP A 1 265 ? -6.051 -2.936 -2.968 1.00 95.12 265 TRP A N 1
ATOM 2084 C CA . TRP A 1 265 ? -6.732 -4.197 -2.687 1.00 95.12 265 TRP A CA 1
ATOM 2085 C C . TRP A 1 265 ? -6.144 -4.924 -1.479 1.00 95.12 265 TRP A C 1
ATOM 2087 O O . TRP A 1 265 ? -6.899 -5.358 -0.602 1.00 95.12 265 TRP A O 1
ATOM 2097 N N . LEU A 1 266 ? -4.817 -5.007 -1.381 1.00 94.94 266 LEU A N 1
ATOM 2098 C CA . LEU A 1 266 ? -4.139 -5.612 -0.237 1.00 94.94 266 LEU A CA 1
ATOM 2099 C C . LEU A 1 266 ? -4.318 -4.779 1.038 1.00 94.94 266 LEU A C 1
ATOM 2101 O O . LEU A 1 266 ? -4.586 -5.355 2.092 1.00 94.94 266 LEU A O 1
ATOM 2105 N N . PHE A 1 267 ? -4.270 -3.446 0.945 1.00 94.31 267 PHE A N 1
ATOM 2106 C CA . PHE A 1 267 ? -4.571 -2.546 2.061 1.00 94.31 267 PHE A CA 1
ATOM 2107 C C . PHE A 1 267 ? -5.978 -2.793 2.610 1.00 94.31 267 PHE A C 1
ATOM 2109 O O . PHE A 1 267 ? -6.132 -3.051 3.802 1.00 94.31 267 PHE A O 1
ATOM 2116 N N . VAL A 1 268 ? -7.010 -2.761 1.758 1.00 94.62 268 VAL A N 1
ATOM 2117 C CA . VAL A 1 268 ? -8.402 -2.962 2.196 1.00 94.62 268 VAL A CA 1
ATOM 2118 C C . VAL A 1 268 ? -8.580 -4.355 2.795 1.00 94.62 268 VAL A C 1
ATOM 2120 O O . VAL A 1 268 ? -9.232 -4.504 3.826 1.00 94.62 268 VAL A O 1
ATOM 2123 N N . SER A 1 269 ? -7.960 -5.370 2.197 1.00 94.62 269 SER A N 1
ATOM 2124 C CA . SER A 1 269 ? -7.969 -6.741 2.714 1.00 94.62 269 SER A CA 1
ATOM 2125 C C . SER A 1 269 ? -7.378 -6.808 4.127 1.00 94.62 269 SER A C 1
ATOM 2127 O O . SER A 1 269 ? -8.026 -7.285 5.063 1.00 94.62 269 SER A O 1
ATOM 2129 N N . ALA A 1 270 ? -6.181 -6.257 4.317 1.00 93.25 270 ALA A N 1
ATOM 2130 C CA . ALA A 1 270 ? -5.512 -6.237 5.609 1.00 93.25 270 ALA A CA 1
ATOM 2131 C C . ALA A 1 270 ? -6.279 -5.383 6.642 1.00 93.25 270 ALA A C 1
ATOM 2133 O O . ALA A 1 270 ? -6.423 -5.784 7.798 1.00 93.25 270 ALA A O 1
ATOM 2134 N N . ALA A 1 271 ? -6.863 -4.254 6.230 1.00 92.44 271 ALA A N 1
ATOM 2135 C CA . ALA A 1 271 ? -7.691 -3.405 7.083 1.00 92.44 271 ALA A CA 1
ATOM 2136 C C . ALA A 1 271 ? -8.982 -4.110 7.535 1.00 92.44 271 ALA A C 1
ATOM 2138 O O . ALA A 1 271 ? -9.344 -4.040 8.711 1.00 92.44 271 ALA A O 1
ATOM 2139 N N . LEU A 1 272 ? -9.664 -4.836 6.640 1.00 91.81 272 LEU A N 1
ATOM 2140 C CA . LEU A 1 272 ? -10.826 -5.660 6.994 1.00 91.81 272 LEU A CA 1
ATOM 2141 C C . LEU A 1 272 ? -10.455 -6.734 8.020 1.00 91.81 272 LEU A C 1
ATOM 2143 O O . LEU A 1 272 ? -11.219 -6.976 8.956 1.00 91.81 272 LEU A O 1
ATOM 2147 N N . LEU A 1 273 ? -9.286 -7.357 7.866 1.00 90.69 273 LEU A N 1
ATOM 2148 C CA . LEU A 1 273 ? -8.802 -8.380 8.783 1.00 90.69 273 LEU A CA 1
ATOM 2149 C C . LEU A 1 273 ? -8.523 -7.807 10.180 1.00 90.69 273 LEU A C 1
ATOM 2151 O O . LEU A 1 273 ? -8.998 -8.355 11.173 1.00 90.69 273 LEU A O 1
ATOM 2155 N N . LEU A 1 274 ? -7.822 -6.673 10.252 1.00 88.50 274 LEU A N 1
ATOM 2156 C CA . LEU A 1 274 ? -7.532 -5.971 11.507 1.00 88.50 274 LEU A CA 1
ATOM 2157 C C . LEU A 1 274 ? -8.808 -5.539 12.230 1.00 88.50 274 LEU A C 1
ATOM 2159 O O . LEU A 1 274 ? -8.938 -5.752 13.434 1.00 88.50 274 LEU A O 1
ATOM 2163 N N . LEU A 1 275 ? -9.783 -4.997 11.497 1.00 86.12 275 LEU A N 1
ATOM 2164 C CA . LEU A 1 275 ? -11.057 -4.587 12.085 1.00 86.12 275 LEU A CA 1
ATOM 2165 C C . LEU A 1 275 ? -11.883 -5.774 12.590 1.00 86.12 275 LEU A C 1
ATOM 2167 O O . LEU A 1 275 ? -12.575 -5.618 13.591 1.00 86.12 275 LEU A O 1
ATOM 2171 N N . ARG A 1 276 ? -11.792 -6.962 11.972 1.00 81.50 276 ARG A N 1
ATOM 2172 C CA . ARG A 1 276 ? -12.401 -8.181 12.541 1.00 81.50 276 ARG A CA 1
ATOM 2173 C C . ARG A 1 276 ? -11.793 -8.526 13.903 1.00 81.50 276 ARG A C 1
ATOM 2175 O O . ARG A 1 276 ? -12.532 -8.867 14.816 1.00 81.50 276 ARG A O 1
ATOM 2182 N N . GLY A 1 277 ? -10.478 -8.370 14.065 1.00 64.00 277 GLY A N 1
ATOM 2183 C CA . GLY A 1 277 ? -9.804 -8.528 15.361 1.00 64.00 277 GLY A CA 1
ATOM 2184 C C . GLY A 1 277 ? -10.193 -7.473 16.398 1.00 64.00 277 GLY A C 1
ATOM 2185 O O . GLY A 1 277 ? -10.197 -7.750 17.598 1.00 64.00 277 GLY A O 1
ATOM 2186 N N . GLY A 1 278 ? -10.527 -6.267 15.937 1.00 58.16 278 GLY A N 1
ATOM 2187 C CA . GLY A 1 278 ? -10.907 -5.145 16.789 1.00 58.16 278 GLY A CA 1
ATOM 2188 C C . GLY A 1 278 ? -12.360 -5.118 17.257 1.00 58.16 278 GLY A C 1
ATOM 2189 O O . GLY A 1 278 ? -12.607 -4.562 18.321 1.00 58.16 278 GLY A O 1
ATOM 2190 N N . TYR A 1 279 ? -13.288 -5.708 16.496 1.00 53.53 279 TYR A N 1
ATOM 2191 C CA . TYR A 1 279 ? -14.738 -5.664 16.761 1.00 53.53 279 TYR A CA 1
ATOM 2192 C C . TYR A 1 279 ? -15.337 -6.948 17.352 1.00 53.53 279 TYR A C 1
ATOM 2194 O O . TYR A 1 279 ? -16.509 -6.957 17.718 1.00 53.53 279 TYR A O 1
ATOM 2202 N N . LEU A 1 280 ? -14.569 -8.032 17.474 1.00 44.97 280 LEU A N 1
ATOM 2203 C CA . LEU A 1 280 ? -15.013 -9.208 18.223 1.00 44.97 280 LEU A CA 1
ATOM 2204 C C . LEU A 1 280 ? -14.827 -8.937 19.724 1.00 44.97 280 LEU A C 1
ATOM 2206 O O . LEU A 1 280 ? -13.731 -9.154 20.239 1.00 44.97 280 LEU A O 1
ATOM 2210 N N . ASP A 1 281 ? -15.835 -8.313 20.350 1.00 39.28 281 ASP A N 1
ATOM 2211 C CA . ASP A 1 281 ? -16.300 -8.574 21.735 1.00 39.28 281 ASP A CA 1
ATOM 2212 C C . ASP A 1 281 ? -17.396 -7.611 22.264 1.00 39.28 281 ASP A C 1
ATOM 2214 O O . ASP A 1 281 ? -17.629 -7.593 23.464 1.00 39.28 281 ASP A O 1
ATOM 2218 N N . ASP A 1 282 ? -18.132 -6.866 21.425 1.00 36.66 282 ASP A N 1
ATOM 2219 C CA . ASP A 1 282 ? -19.290 -6.065 21.895 1.00 36.66 282 ASP A CA 1
ATOM 2220 C C . ASP A 1 282 ? -20.577 -6.300 21.079 1.00 36.66 282 ASP A C 1
ATOM 2222 O O . ASP A 1 282 ? -21.385 -5.392 20.899 1.00 36.66 282 ASP A O 1
ATOM 2226 N N . ASP A 1 283 ? -20.809 -7.524 20.594 1.00 29.73 283 ASP A N 1
ATOM 2227 C CA . ASP A 1 283 ? -22.161 -7.900 20.159 1.00 29.73 283 ASP A CA 1
ATOM 2228 C C . ASP A 1 283 ? -22.549 -9.305 20.643 1.00 29.73 283 ASP A C 1
ATOM 2230 O O . ASP A 1 283 ? -22.329 -10.301 19.949 1.00 29.73 283 ASP A O 1
ATOM 2234 N N . PRO A 1 284 ? -23.120 -9.420 21.855 1.00 36.97 284 PRO A N 1
ATOM 2235 C CA . PRO A 1 284 ? -23.895 -10.575 22.253 1.00 36.97 284 PRO A CA 1
ATOM 2236 C C . PRO A 1 284 ? -25.370 -10.358 21.880 1.00 36.97 284 PRO A C 1
ATOM 2238 O O . PRO A 1 284 ? -26.221 -10.382 22.762 1.00 36.97 284 PRO A O 1
ATOM 2241 N N . SER A 1 285 ? -25.713 -10.124 20.609 1.00 30.67 285 SER A N 1
ATOM 2242 C CA . SER A 1 285 ? -27.125 -10.134 20.202 1.00 30.67 285 SER A CA 1
ATOM 2243 C C . SER A 1 285 ? -27.347 -10.128 18.693 1.00 30.67 285 SER A C 1
ATOM 2245 O O . SER A 1 285 ? -27.737 -9.115 18.142 1.00 30.67 285 SER A O 1
ATOM 2247 N N . HIS A 1 286 ? -27.265 -11.291 18.050 1.00 27.95 286 HIS A N 1
ATOM 2248 C CA . HIS A 1 286 ? -28.325 -11.698 17.122 1.00 27.95 286 HIS A CA 1
ATOM 2249 C C . HIS A 1 286 ? -28.453 -13.223 17.156 1.00 27.95 286 HIS A C 1
ATOM 2251 O O . HIS A 1 286 ? -27.586 -13.956 16.681 1.00 27.95 286 HIS A O 1
ATOM 2257 N N . VAL A 1 287 ? -29.532 -13.645 17.821 1.00 34.28 287 VAL A N 1
ATOM 2258 C CA . VAL A 1 287 ? -30.225 -14.927 17.640 1.00 34.28 287 VAL A CA 1
ATOM 2259 C C . VAL A 1 287 ? -30.531 -15.144 16.161 1.00 34.28 287 VAL A C 1
ATOM 2261 O O . VAL A 1 287 ? -30.905 -14.145 15.503 1.00 34.28 287 VAL A O 1
#